Protein AF-A0A7X1ZNB6-F1 (afdb_monomer_lite)

Foldseek 3Di:
DVVVVVVVVVVVVVPPPPPPPPPPDDDDPVVVVVLVCVCPDVQLVDQDPPDPSVVVNVVVVQVVCVVVPHFQDAPPRGVDHDDDDDDDDPDPDDWDWDDDPPDIDTDDEPQFKYFAPLFADDDDDFAEAEQELLFPPVVLVDHSCVPPQQAQHEYEYELDDPPVCCVSVPPSSAPQNSLVSSVVSHHQEYEYEYPDPPDPQDDHGDDDNVSHDNRYTYMYGYVVVVCVVCVPPPDDPVRVNVVSVVVSPDDDD

Structure (mmCIF, N/CA/C/O backbone):
data_AF-A0A7X1ZNB6-F1
#
_entry.id   AF-A0A7X1ZNB6-F1
#
loop_
_atom_site.group_PDB
_atom_site.id
_atom_site.type_symbol
_atom_site.label_atom_id
_atom_site.label_alt_i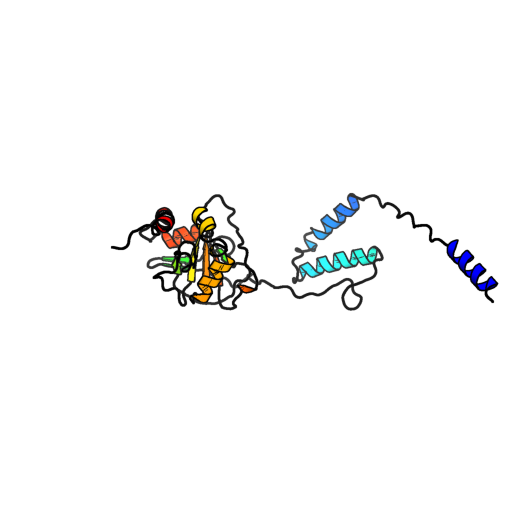d
_atom_site.label_comp_id
_atom_site.label_asym_id
_atom_site.label_entity_id
_atom_site.label_seq_id
_atom_site.pdbx_PDB_ins_code
_atom_site.Cartn_x
_atom_site.Cartn_y
_atom_site.Cartn_z
_atom_site.occupancy
_atom_site.B_iso_or_equiv
_atom_site.auth_seq_id
_atom_site.auth_comp_id
_atom_site.auth_asym_id
_atom_site.auth_atom_id
_atom_site.pdbx_PDB_model_num
ATOM 1 N N . MET A 1 1 ? 25.356 -53.619 -49.988 1.00 52.50 1 MET A N 1
ATOM 2 C CA . MET A 1 1 ? 24.701 -52.433 -49.382 1.00 52.50 1 MET A CA 1
ATOM 3 C C . MET A 1 1 ? 25.075 -52.195 -47.912 1.00 52.50 1 MET A C 1
ATOM 5 O O . MET A 1 1 ? 25.309 -51.052 -47.557 1.00 52.50 1 MET A O 1
ATOM 9 N N . ARG A 1 2 ? 25.220 -53.233 -47.066 1.00 51.88 2 ARG A N 1
ATOM 10 C CA . ARG A 1 2 ? 25.614 -53.085 -45.642 1.00 51.88 2 ARG A CA 1
ATOM 11 C C . ARG A 1 2 ? 27.038 -52.545 -45.393 1.00 51.88 2 ARG A C 1
ATOM 13 O O . ARG A 1 2 ? 27.242 -51.841 -44.414 1.00 51.88 2 ARG A O 1
ATOM 20 N N . ILE A 1 3 ? 27.996 -52.811 -46.286 1.00 53.78 3 ILE A N 1
ATOM 21 C CA . ILE A 1 3 ? 29.400 -52.371 -46.126 1.00 53.78 3 ILE A CA 1
ATOM 22 C C . ILE A 1 3 ? 29.564 -50.859 -46.376 1.00 53.78 3 ILE A C 1
ATOM 24 O O . ILE A 1 3 ? 30.282 -50.190 -45.640 1.00 53.78 3 ILE A O 1
ATOM 28 N N . TYR A 1 4 ? 28.826 -50.290 -47.335 1.00 51.53 4 TYR A N 1
ATOM 29 C CA . TYR A 1 4 ? 28.866 -48.849 -47.627 1.00 51.53 4 TYR A CA 1
ATOM 30 C C . TYR A 1 4 ? 28.187 -47.997 -46.542 1.00 51.53 4 TYR A C 1
ATOM 32 O O . TYR A 1 4 ? 28.633 -46.888 -46.270 1.00 51.53 4 TYR A O 1
ATOM 40 N N . ILE A 1 5 ? 27.167 -48.537 -45.863 1.00 55.38 5 ILE A N 1
ATOM 41 C CA . ILE A 1 5 ? 26.504 -47.868 -44.728 1.00 55.38 5 ILE A CA 1
ATOM 42 C C . ILE A 1 5 ? 27.437 -47.813 -43.506 1.00 55.38 5 ILE A C 1
ATOM 44 O O . ILE A 1 5 ? 27.467 -46.809 -42.800 1.00 55.38 5 ILE A O 1
ATOM 48 N N . SER A 1 6 ? 28.263 -48.846 -43.294 1.00 52.53 6 SER A N 1
ATOM 49 C CA . SER A 1 6 ? 29.239 -48.865 -42.196 1.00 52.53 6 SER A CA 1
ATOM 50 C C . SER A 1 6 ? 30.423 -47.916 -42.419 1.00 52.53 6 SER A C 1
ATOM 52 O O . SER A 1 6 ? 30.972 -47.412 -41.444 1.00 52.53 6 SER A O 1
ATOM 54 N N . LEU A 1 7 ? 30.802 -47.653 -43.675 1.00 53.97 7 LEU A N 1
ATOM 55 C CA . LEU A 1 7 ? 31.867 -46.706 -44.042 1.00 53.97 7 LEU A CA 1
ATOM 56 C C . LEU A 1 7 ? 31.412 -45.238 -43.989 1.00 53.97 7 LEU A C 1
ATOM 58 O O . LEU A 1 7 ? 32.215 -44.352 -43.714 1.00 53.97 7 LEU A O 1
ATOM 62 N N . PHE A 1 8 ? 30.121 -44.973 -44.202 1.00 52.69 8 PHE A N 1
ATOM 63 C CA . PHE A 1 8 ? 29.564 -43.623 -44.077 1.00 52.69 8 PHE A CA 1
ATOM 64 C C . PHE A 1 8 ? 29.395 -43.202 -42.606 1.00 52.69 8 PHE A C 1
ATOM 66 O O . PHE A 1 8 ? 29.595 -42.039 -42.260 1.00 52.69 8 PHE A O 1
ATOM 73 N N . LEU A 1 9 ? 29.097 -44.157 -41.715 1.00 50.28 9 LEU A N 1
ATOM 74 C CA . LEU A 1 9 ? 28.949 -43.899 -40.278 1.00 50.28 9 LEU A CA 1
ATOM 75 C C . LEU A 1 9 ? 30.294 -43.644 -39.571 1.00 50.28 9 LEU A C 1
ATOM 77 O O . LEU A 1 9 ? 30.354 -42.852 -38.633 1.00 50.28 9 LEU A O 1
ATOM 81 N N . THR A 1 10 ? 31.387 -44.261 -40.032 1.00 53.78 10 THR A N 1
ATOM 82 C CA . THR A 1 10 ? 32.738 -44.000 -39.502 1.00 53.78 10 THR A CA 1
ATOM 83 C C . THR A 1 10 ? 33.328 -42.681 -39.996 1.00 53.78 10 THR A C 1
ATOM 85 O O . THR A 1 10 ? 34.103 -42.066 -39.267 1.00 53.78 10 THR A O 1
ATOM 88 N N . PHE A 1 11 ? 32.920 -42.185 -41.170 1.00 51.50 11 PHE A N 1
ATOM 89 C CA . PHE A 1 11 ? 33.320 -40.853 -41.639 1.00 51.50 11 PHE A CA 1
ATOM 90 C C . PHE A 1 11 ? 32.640 -39.723 -40.843 1.00 51.50 11 PHE A C 1
ATOM 92 O O . PHE A 1 11 ? 33.260 -38.698 -40.568 1.00 51.50 11 PHE A O 1
ATOM 99 N N . PHE A 1 12 ? 31.397 -39.927 -40.391 1.00 52.25 12 PHE A N 1
ATOM 100 C CA . PHE A 1 12 ? 30.661 -38.932 -39.599 1.00 52.25 12 PHE A CA 1
ATOM 101 C C . PHE A 1 12 ? 31.150 -38.822 -38.140 1.00 52.25 12 PHE A C 1
ATOM 103 O O . PHE A 1 12 ? 31.039 -37.763 -37.531 1.00 52.25 12 PHE A O 1
ATOM 110 N N . LEU A 1 13 ? 31.750 -39.884 -37.589 1.00 50.62 13 LEU A N 1
ATOM 111 C CA . LEU A 1 13 ? 32.313 -39.902 -36.227 1.00 50.62 13 LEU A CA 1
ATOM 112 C C . LEU A 1 13 ? 33.706 -39.256 -36.108 1.00 50.62 13 LEU A C 1
ATOM 114 O O . LEU A 1 13 ? 34.153 -38.993 -34.994 1.00 50.62 13 LEU A O 1
ATOM 118 N N . LEU A 1 14 ? 34.386 -38.973 -37.225 1.00 48.72 14 LEU A N 1
ATOM 119 C CA . LEU A 1 14 ? 35.670 -38.253 -37.231 1.00 48.72 14 LEU A CA 1
ATOM 120 C C . LEU A 1 14 ? 35.513 -36.733 -37.389 1.00 48.72 14 LEU A C 1
ATOM 122 O O . LEU A 1 14 ? 36.441 -35.992 -37.076 1.00 48.72 14 LEU A O 1
ATOM 126 N N . PHE A 1 15 ? 34.328 -36.255 -37.776 1.00 54.84 15 PHE A N 1
ATOM 127 C CA . PHE A 1 15 ? 33.932 -34.851 -37.642 1.00 54.84 15 PHE A CA 1
ATOM 128 C C . PHE A 1 15 ? 33.235 -34.634 -36.296 1.00 54.84 15 PHE A C 1
ATOM 130 O O . PHE A 1 15 ? 32.109 -34.150 -36.216 1.00 54.84 15 PHE A O 1
ATOM 137 N N . SER A 1 16 ? 33.916 -34.985 -35.202 1.00 55.03 16 SER A N 1
ATOM 138 C CA . SER A 1 16 ? 33.555 -34.413 -33.907 1.00 55.03 16 SER A CA 1
ATOM 139 C C . SER A 1 16 ? 33.726 -32.898 -34.054 1.00 55.03 16 SER A C 1
ATOM 141 O O . SER A 1 16 ? 34.854 -32.473 -34.326 1.00 55.03 16 SER A O 1
ATOM 143 N N . PRO A 1 17 ? 32.671 -32.068 -33.917 1.00 61.53 17 PRO A N 1
ATOM 144 C CA . PRO A 1 17 ? 32.866 -30.633 -33.837 1.00 61.53 17 PRO A CA 1
ATOM 145 C C . PRO A 1 17 ? 33.810 -30.429 -32.663 1.00 61.53 17 PRO A C 1
ATOM 147 O O . PRO A 1 17 ? 33.487 -30.778 -31.524 1.00 61.53 17 PRO A O 1
ATOM 150 N N . THR A 1 18 ? 35.023 -29.966 -32.956 1.00 60.69 18 THR A N 1
ATOM 151 C CA . THR A 1 18 ? 35.949 -29.475 -31.949 1.00 60.69 18 THR A CA 1
ATOM 152 C C . THR A 1 18 ? 35.120 -28.577 -31.056 1.00 60.69 18 THR A C 1
ATOM 154 O O . THR A 1 18 ? 34.584 -27.580 -31.537 1.00 60.69 18 THR A O 1
ATOM 157 N N . ALA A 1 19 ? 34.929 -28.983 -29.795 1.00 61.88 19 ALA A N 1
ATOM 158 C CA . ALA A 1 19 ? 34.238 -28.171 -28.811 1.00 61.88 19 ALA A CA 1
ATOM 159 C C . ALA A 1 19 ? 34.882 -26.792 -28.902 1.00 61.88 19 ALA A C 1
ATOM 161 O O . ALA A 1 19 ? 36.071 -26.653 -28.591 1.00 61.88 19 ALA A O 1
ATOM 162 N N . ALA A 1 20 ? 34.153 -25.830 -29.476 1.00 63.16 20 ALA A N 1
ATOM 163 C CA . ALA A 1 20 ? 34.700 -24.521 -29.751 1.00 63.16 20 ALA A CA 1
ATOM 164 C C . ALA A 1 20 ? 35.223 -24.030 -28.409 1.00 63.16 20 ALA A C 1
ATOM 166 O O . ALA A 1 20 ? 34.456 -23.930 -27.449 1.00 63.16 20 ALA A O 1
ATOM 167 N N . LYS A 1 21 ? 36.543 -23.829 -28.301 1.00 61.19 21 LYS A N 1
ATOM 168 C CA . LYS A 1 21 ? 37.124 -23.201 -27.120 1.00 61.19 21 LYS A CA 1
ATOM 169 C C . LYS A 1 21 ? 36.433 -21.854 -27.032 1.00 61.19 21 LYS A C 1
ATOM 171 O O . LYS A 1 21 ? 36.763 -20.958 -27.806 1.00 61.19 21 LYS A O 1
ATOM 176 N N . VAL A 1 22 ? 35.438 -21.746 -26.152 1.00 65.81 22 VAL A N 1
ATOM 177 C CA . VAL A 1 22 ? 34.740 -20.493 -25.899 1.00 65.81 22 VAL A CA 1
ATOM 178 C C . VAL A 1 22 ? 35.839 -19.521 -25.528 1.00 65.81 22 VAL A C 1
ATOM 180 O O . VAL A 1 22 ? 36.517 -19.695 -24.512 1.00 65.81 22 VAL A O 1
ATOM 183 N N . LYS A 1 23 ? 36.104 -18.569 -26.425 1.00 68.12 23 LYS A N 1
ATOM 184 C CA . LYS A 1 23 ? 37.126 -17.558 -26.211 1.00 68.12 23 LYS A CA 1
ATOM 185 C C . LYS A 1 23 ? 36.711 -16.859 -24.929 1.00 68.12 23 LYS A C 1
ATOM 187 O O . LYS A 1 23 ? 35.647 -16.248 -24.884 1.00 68.12 23 LYS A O 1
ATOM 192 N N . LYS A 1 24 ? 37.487 -17.048 -23.862 1.00 69.19 24 LYS A N 1
ATOM 193 C CA . LYS A 1 24 ? 37.171 -16.480 -22.556 1.00 69.19 24 LYS A CA 1
ATOM 194 C C . LYS A 1 24 ? 37.310 -14.970 -22.704 1.00 69.19 24 LYS A C 1
ATOM 196 O O . LYS A 1 24 ? 38.422 -14.451 -22.688 1.00 69.19 24 LYS A O 1
ATOM 201 N N . VAL A 1 25 ? 36.194 -14.296 -22.971 1.00 78.31 25 VAL A N 1
ATOM 202 C CA . VAL A 1 25 ? 36.155 -12.842 -23.091 1.00 78.31 25 VAL A CA 1
ATOM 203 C C . VAL A 1 25 ? 36.538 -12.290 -21.724 1.00 78.31 25 VAL A C 1
ATOM 205 O O . VAL A 1 25 ? 35.923 -12.635 -20.713 1.00 78.31 25 VAL A O 1
ATOM 208 N N . SER A 1 26 ? 37.614 -11.509 -21.677 1.00 87.69 26 SER A N 1
ATOM 209 C CA . SER A 1 26 ? 38.004 -10.799 -20.465 1.00 87.69 26 SER A CA 1
ATOM 210 C C . SER A 1 26 ? 36.983 -9.707 -20.186 1.00 87.69 26 SER A C 1
ATOM 212 O O . SER A 1 26 ? 36.556 -9.011 -21.104 1.00 87.69 26 SER A O 1
ATOM 214 N N . PHE A 1 27 ? 36.605 -9.549 -18.921 1.00 90.06 27 PHE A N 1
ATOM 215 C CA . PHE A 1 27 ? 35.745 -8.449 -18.508 1.00 90.06 27 PHE A CA 1
ATOM 216 C C . PHE A 1 27 ? 36.408 -7.101 -18.824 1.00 90.06 27 PHE A C 1
ATOM 218 O O . PHE A 1 27 ? 37.558 -6.877 -18.445 1.00 90.06 27 PHE A O 1
ATOM 225 N N . ASP A 1 28 ? 35.666 -6.220 -19.491 1.00 93.50 28 ASP A N 1
ATOM 226 C CA . ASP A 1 28 ? 36.067 -4.844 -19.771 1.00 93.50 28 ASP A CA 1
ATOM 227 C C . ASP A 1 28 ? 35.327 -3.900 -18.814 1.00 93.50 28 ASP A C 1
ATOM 229 O O . ASP A 1 28 ? 34.122 -3.654 -18.935 1.00 93.50 28 ASP A O 1
ATOM 233 N N . ALA A 1 29 ? 36.066 -3.381 -17.833 1.00 95.69 29 ALA A N 1
ATOM 234 C CA . ALA A 1 29 ? 35.525 -2.481 -16.824 1.00 95.69 29 ALA A CA 1
ATOM 235 C C . ALA A 1 29 ? 35.130 -1.116 -17.405 1.00 95.69 29 ALA A C 1
ATOM 237 O O . ALA A 1 29 ? 34.173 -0.502 -16.929 1.00 95.69 29 ALA A O 1
ATOM 238 N N . GLN A 1 30 ? 35.845 -0.637 -18.426 1.00 96.44 30 GLN A N 1
ATOM 239 C CA . GLN A 1 30 ? 35.580 0.653 -19.055 1.00 96.44 30 GLN A CA 1
ATOM 240 C C . GLN A 1 30 ? 34.286 0.590 -19.871 1.00 96.44 30 GLN A C 1
ATOM 242 O O . GLN A 1 30 ? 33.435 1.471 -19.732 1.00 96.44 30 GLN A O 1
ATOM 247 N N . ALA A 1 31 ? 34.094 -0.481 -20.645 1.00 93.44 31 ALA A N 1
ATOM 248 C CA . ALA A 1 31 ? 32.853 -0.713 -21.378 1.00 93.44 31 ALA A CA 1
ATOM 249 C C . ALA A 1 31 ? 31.653 -0.846 -20.427 1.00 93.44 31 ALA A C 1
ATOM 251 O O . ALA A 1 31 ? 30.640 -0.164 -20.603 1.00 93.44 31 ALA A O 1
ATOM 252 N N . ALA A 1 32 ? 31.786 -1.650 -19.364 1.00 95.06 32 ALA A N 1
ATOM 253 C CA . ALA A 1 32 ? 30.737 -1.810 -18.359 1.00 95.06 32 ALA A CA 1
ATOM 254 C C . ALA A 1 32 ? 30.354 -0.473 -17.700 1.00 95.06 32 ALA A C 1
ATOM 256 O O . ALA A 1 32 ? 29.169 -0.174 -17.531 1.00 95.06 32 ALA A O 1
ATOM 257 N N . TRP A 1 33 ? 31.347 0.355 -17.365 1.00 97.19 33 TRP A N 1
ATOM 258 C CA . TRP A 1 33 ? 31.111 1.681 -16.803 1.00 97.19 33 TRP A CA 1
ATOM 259 C C . TRP A 1 33 ? 30.389 2.616 -17.779 1.00 97.19 33 TRP A C 1
ATOM 261 O O . TRP A 1 33 ? 29.478 3.334 -17.363 1.00 97.19 33 TRP A O 1
ATOM 271 N N . SER A 1 34 ? 30.730 2.578 -19.072 1.00 96.44 34 SER A N 1
ATOM 272 C CA . SER A 1 34 ? 30.030 3.368 -20.093 1.00 96.44 34 SER A CA 1
ATOM 273 C C . SER A 1 34 ? 28.543 3.025 -20.143 1.00 96.44 34 SER A C 1
ATOM 275 O O . SER A 1 34 ? 27.709 3.922 -20.087 1.00 96.44 34 SER A O 1
ATOM 277 N N . TYR A 1 35 ? 28.192 1.734 -20.139 1.00 95.50 35 TYR A N 1
ATOM 278 C CA . TYR A 1 35 ? 26.788 1.317 -20.166 1.00 95.50 35 TYR A CA 1
ATOM 279 C C . TYR A 1 35 ? 26.009 1.786 -18.938 1.00 95.50 35 TYR A C 1
ATOM 281 O O . TYR A 1 35 ? 24.855 2.201 -19.056 1.00 95.50 35 TYR A O 1
ATOM 289 N N . ILE A 1 36 ? 26.635 1.740 -17.758 1.00 96.06 36 ILE A N 1
ATOM 290 C CA . ILE A 1 36 ? 26.036 2.261 -16.527 1.00 96.06 36 ILE A CA 1
ATOM 291 C C . ILE A 1 36 ? 25.816 3.768 -16.648 1.00 96.06 36 ILE A C 1
ATOM 293 O O . ILE A 1 36 ? 24.736 4.239 -16.302 1.00 96.06 36 ILE A O 1
ATOM 297 N N . LYS A 1 37 ? 26.806 4.516 -17.148 1.00 96.31 37 LYS A N 1
ATOM 298 C CA . LYS A 1 37 ? 26.715 5.970 -17.318 1.00 96.31 37 LYS A CA 1
ATOM 299 C C . LYS A 1 37 ? 25.595 6.355 -18.283 1.00 96.31 37 LYS A C 1
ATOM 301 O O . LYS A 1 37 ? 24.812 7.243 -17.958 1.00 96.31 37 LYS A O 1
ATOM 306 N N . ASP A 1 38 ? 25.484 5.665 -19.412 1.00 94.88 38 ASP A N 1
ATOM 307 C CA . ASP A 1 38 ? 24.452 5.930 -20.414 1.00 94.88 38 ASP A CA 1
ATOM 308 C C . ASP A 1 38 ? 23.063 5.657 -19.837 1.00 94.88 38 ASP A C 1
ATOM 310 O O . ASP A 1 38 ? 22.203 6.542 -19.837 1.00 94.88 38 ASP A O 1
ATOM 314 N N . LEU A 1 39 ? 22.871 4.478 -19.231 1.00 94.94 39 LEU A N 1
ATOM 315 C CA . LEU A 1 39 ? 21.620 4.117 -18.567 1.00 94.94 39 LEU A CA 1
ATOM 316 C C . LEU A 1 39 ? 21.301 5.051 -17.394 1.00 94.94 39 LEU A C 1
ATOM 318 O O . LEU A 1 39 ? 20.134 5.318 -17.143 1.00 94.94 39 LEU A O 1
ATOM 322 N N . ALA A 1 40 ? 22.282 5.552 -16.650 1.00 94.69 40 ALA A N 1
ATOM 323 C CA . ALA A 1 40 ? 22.057 6.443 -15.511 1.00 94.69 40 ALA A CA 1
ATOM 324 C C . ALA A 1 40 ? 21.971 7.932 -15.888 1.00 94.69 40 ALA A C 1
ATOM 326 O O . ALA A 1 40 ? 21.746 8.750 -15.000 1.00 94.69 40 ALA A O 1
ATOM 327 N N . SER A 1 41 ? 22.147 8.285 -17.162 1.00 95.00 41 SER A N 1
ATOM 328 C CA . SER A 1 41 ? 22.172 9.680 -17.603 1.00 95.00 41 SER A CA 1
ATOM 329 C C . SER A 1 41 ? 20.804 10.365 -17.501 1.00 95.00 41 SER A C 1
ATOM 331 O O . SER A 1 41 ? 19.754 9.725 -17.610 1.00 95.00 41 SER A O 1
ATOM 333 N N . ASP A 1 42 ? 20.815 11.695 -17.384 1.00 94.00 42 ASP A N 1
ATOM 334 C CA . ASP A 1 42 ? 19.597 12.519 -17.371 1.00 94.00 42 ASP A CA 1
ATOM 335 C C . ASP A 1 42 ? 18.757 12.346 -18.645 1.00 94.00 42 ASP A C 1
ATOM 337 O O . ASP A 1 42 ? 17.529 12.427 -18.597 1.00 94.00 42 ASP A O 1
ATOM 341 N N . SER A 1 43 ? 19.404 12.028 -19.774 1.00 90.50 43 SER A N 1
ATOM 342 C CA . SER A 1 43 ? 18.732 11.759 -21.052 1.00 90.50 43 SER A CA 1
ATOM 343 C C . SER A 1 43 ? 17.776 10.563 -20.990 1.00 90.50 43 SER A C 1
ATOM 345 O O . SER A 1 43 ? 16.786 10.527 -21.715 1.00 90.50 43 SER A O 1
ATOM 347 N N . MET A 1 44 ? 18.018 9.623 -20.070 1.00 92.44 44 MET A N 1
ATOM 348 C CA . MET A 1 44 ? 17.145 8.471 -19.850 1.00 92.44 44 MET A CA 1
ATOM 349 C C . MET A 1 44 ? 15.899 8.828 -19.036 1.00 92.44 44 MET A C 1
ATOM 351 O O . MET A 1 44 ? 14.991 8.009 -18.963 1.00 92.44 44 MET A O 1
ATOM 355 N N . GLN A 1 45 ? 15.858 9.996 -18.373 1.00 90.19 45 GLN A N 1
ATOM 356 C CA . GLN A 1 45 ? 14.726 10.502 -17.573 1.00 90.19 45 GLN A CA 1
ATOM 357 C C . GLN A 1 45 ? 14.152 9.498 -16.541 1.00 90.19 45 GLN A C 1
ATOM 359 O O . GLN A 1 45 ? 13.012 9.610 -16.086 1.00 90.19 45 GLN A O 1
ATOM 364 N N . GLY A 1 46 ? 14.958 8.504 -16.146 1.00 87.75 46 GLY A N 1
ATOM 365 C CA . GLY A 1 46 ? 14.540 7.335 -15.370 1.00 87.75 46 GLY A CA 1
ATOM 366 C C . GLY A 1 46 ? 13.841 6.255 -16.209 1.00 87.75 46 GLY A C 1
ATOM 367 O O . GLY A 1 46 ? 13.178 6.527 -17.194 1.00 87.75 46 GLY A O 1
ATOM 368 N N . ARG A 1 47 ? 13.928 4.988 -15.796 1.00 91.94 47 ARG A N 1
ATOM 369 C CA . ARG A 1 47 ? 13.463 3.833 -16.600 1.00 91.94 47 ARG A CA 1
ATOM 370 C C . ARG A 1 47 ? 12.292 3.105 -15.954 1.00 91.94 47 ARG A C 1
ATOM 372 O O . ARG A 1 47 ? 12.330 1.901 -15.715 1.00 91.94 47 ARG A O 1
ATOM 379 N N . LYS A 1 48 ? 11.267 3.859 -15.558 1.00 87.62 48 LYS A N 1
ATOM 380 C CA . LYS A 1 48 ? 10.076 3.260 -14.952 1.00 87.62 48 LYS A CA 1
ATOM 381 C C . LYS A 1 48 ? 9.260 2.567 -16.046 1.00 87.62 48 LYS A C 1
ATOM 383 O O . LYS A 1 48 ? 8.806 3.233 -16.968 1.00 87.62 48 LYS A O 1
ATOM 388 N N . SER A 1 49 ? 9.033 1.262 -15.903 1.00 86.31 49 SER A N 1
ATOM 389 C CA . SER A 1 49 ? 8.223 0.473 -16.839 1.00 86.31 49 SER A CA 1
ATOM 390 C C . SER A 1 49 ? 6.837 1.090 -17.059 1.00 86.31 49 SER A C 1
ATOM 392 O O . SER A 1 49 ? 6.198 1.564 -16.110 1.00 86.31 49 SER A O 1
ATOM 394 N N . GLY A 1 50 ? 6.373 1.082 -18.311 1.00 83.44 50 GLY A N 1
ATOM 395 C CA . GLY A 1 50 ? 5.091 1.675 -18.703 1.00 83.44 50 GLY A CA 1
ATOM 396 C C . GLY A 1 50 ? 5.067 3.210 -18.664 1.00 83.44 50 GLY A C 1
ATOM 397 O O . GLY A 1 50 ? 4.007 3.805 -18.478 1.00 83.44 50 GLY A O 1
ATOM 398 N N . GLN A 1 51 ? 6.224 3.867 -18.759 1.00 86.56 51 GLN A N 1
ATOM 399 C CA . GLN A 1 51 ? 6.346 5.310 -18.994 1.00 86.56 51 GLN A CA 1
ATOM 400 C C . GLN A 1 51 ? 7.145 5.547 -20.282 1.00 86.56 51 GLN A C 1
ATOM 402 O O . GLN A 1 51 ? 7.999 4.718 -20.597 1.00 86.56 51 GLN A O 1
ATOM 407 N N . PRO A 1 52 ? 6.956 6.687 -20.975 1.00 88.88 52 PRO A N 1
ATOM 408 C CA . PRO A 1 52 ? 7.749 7.022 -22.161 1.00 88.88 52 PRO A CA 1
ATOM 409 C C . PRO A 1 52 ? 9.266 6.946 -21.929 1.00 88.88 52 PRO A C 1
ATOM 411 O O . PRO A 1 52 ? 9.995 6.449 -22.775 1.00 88.88 52 PRO A O 1
ATOM 414 N N . SER A 1 53 ? 9.744 7.351 -20.748 1.00 89.38 53 SER A N 1
ATOM 415 C CA . SER A 1 53 ? 11.166 7.272 -20.390 1.00 89.38 53 SER A CA 1
ATOM 416 C C . SER A 1 53 ? 11.676 5.831 -20.198 1.00 89.38 53 SER A C 1
ATOM 418 O O . SER A 1 53 ? 12.849 5.543 -20.416 1.00 89.38 53 SER A O 1
ATOM 420 N N . GLY A 1 54 ? 10.791 4.895 -19.834 1.00 91.19 54 GLY A N 1
ATOM 421 C CA . GLY A 1 54 ? 11.089 3.461 -19.815 1.00 91.19 54 GLY A CA 1
ATOM 422 C C . GLY A 1 54 ? 11.415 2.929 -21.209 1.00 91.19 54 GLY A C 1
ATOM 423 O O . GLY A 1 54 ? 12.436 2.263 -21.365 1.00 91.19 54 GLY A O 1
ATOM 424 N N . ALA A 1 55 ? 10.626 3.327 -22.213 1.00 92.25 55 ALA A N 1
ATOM 425 C CA . ALA A 1 55 ? 10.830 2.926 -23.604 1.00 92.25 55 ALA A CA 1
ATOM 426 C C . ALA A 1 55 ? 12.208 3.355 -24.141 1.00 92.25 55 ALA A C 1
ATOM 428 O O . ALA A 1 55 ? 12.848 2.595 -24.856 1.00 92.25 55 ALA A O 1
ATOM 429 N N . ILE A 1 56 ? 12.730 4.516 -23.722 1.00 94.44 56 ILE A N 1
ATOM 430 C CA . ILE A 1 56 ? 14.092 4.958 -24.085 1.00 94.44 56 ILE A CA 1
ATOM 431 C C . ILE A 1 56 ? 15.145 3.948 -23.595 1.00 94.44 56 ILE A C 1
ATOM 433 O O . ILE A 1 56 ? 16.065 3.587 -24.327 1.00 94.44 56 ILE A O 1
ATOM 437 N N . GLY A 1 57 ? 15.006 3.469 -22.356 1.00 94.50 57 GLY A N 1
ATOM 438 C CA . GLY A 1 57 ? 15.909 2.465 -21.794 1.00 94.50 57 GLY A CA 1
ATOM 439 C C . GLY A 1 57 ? 15.773 1.093 -22.458 1.00 94.50 57 GLY A C 1
ATOM 440 O O . GLY A 1 57 ? 16.776 0.409 -22.649 1.00 94.50 57 GLY A O 1
ATOM 441 N N . GLU A 1 58 ? 14.551 0.698 -22.814 1.00 94.62 58 GLU A N 1
ATOM 442 C CA . GLU A 1 58 ? 14.261 -0.546 -23.539 1.00 94.62 58 GLU A CA 1
ATOM 443 C C . GLU A 1 58 ? 14.916 -0.530 -24.930 1.00 94.62 58 GLU A C 1
ATOM 445 O O . GLU A 1 58 ? 15.645 -1.461 -25.280 1.00 94.62 58 GLU A O 1
ATOM 450 N N . GLU A 1 59 ? 14.753 0.567 -25.672 1.00 95.19 59 GLU A N 1
ATOM 451 C CA . GLU A 1 59 ? 15.383 0.787 -26.979 1.00 95.19 59 GLU A CA 1
ATOM 452 C C . GLU A 1 59 ? 16.912 0.813 -26.892 1.00 95.19 59 GLU A C 1
ATOM 454 O O . GLU A 1 59 ? 17.599 0.218 -27.723 1.00 95.19 59 GLU A O 1
ATOM 459 N N . TYR A 1 60 ? 17.475 1.437 -25.851 1.00 95.88 60 TYR A N 1
ATOM 460 C CA . TYR A 1 60 ? 18.919 1.414 -25.626 1.00 95.88 60 TYR A CA 1
ATOM 461 C C . TYR A 1 60 ? 19.443 -0.026 -25.495 1.00 95.88 60 TYR A C 1
ATOM 463 O O . TYR A 1 60 ? 20.416 -0.391 -26.157 1.00 95.88 60 TYR A O 1
ATOM 471 N N . VAL A 1 61 ? 18.786 -0.871 -24.694 1.00 95.88 61 VAL A N 1
ATOM 472 C CA . VAL A 1 61 ? 19.189 -2.279 -24.528 1.00 95.88 61 VAL A CA 1
ATOM 473 C C . VAL A 1 61 ? 19.023 -3.062 -25.834 1.00 95.88 61 VAL A C 1
ATOM 475 O O . VAL A 1 61 ? 19.948 -3.773 -26.231 1.00 95.88 61 VAL A O 1
ATOM 478 N N . ALA A 1 62 ? 17.901 -2.889 -26.540 1.00 97.31 62 ALA A N 1
ATOM 479 C CA . ALA A 1 62 ? 17.673 -3.516 -27.842 1.00 97.31 62 ALA A CA 1
ATOM 480 C C . ALA A 1 62 ? 18.746 -3.114 -28.871 1.00 97.31 62 ALA A C 1
ATOM 482 O O . ALA A 1 62 ? 19.249 -3.960 -29.613 1.00 97.31 62 ALA A O 1
ATOM 483 N N . SER A 1 63 ? 19.171 -1.844 -28.868 1.00 96.75 63 SER A N 1
ATOM 484 C CA . SER A 1 63 ? 20.240 -1.354 -29.743 1.00 96.75 63 SER A CA 1
ATOM 485 C C . SER A 1 63 ? 21.579 -2.047 -29.472 1.00 96.75 63 SER A C 1
ATOM 487 O O . SER A 1 63 ? 22.274 -2.407 -30.420 1.00 96.75 63 SER A O 1
ATOM 489 N N . LYS A 1 64 ? 21.909 -2.319 -28.199 1.00 96.69 64 LYS A N 1
ATOM 490 C CA . LYS A 1 64 ? 23.125 -3.055 -27.821 1.00 96.69 64 LYS A CA 1
ATOM 491 C C . LYS A 1 64 ? 23.055 -4.523 -28.211 1.00 96.69 64 LYS A C 1
ATOM 493 O O . LYS A 1 64 ? 24.028 -5.050 -28.738 1.00 96.69 64 LYS A O 1
ATOM 498 N N . PHE A 1 65 ? 21.903 -5.169 -28.044 1.00 97.25 65 PHE A N 1
ATOM 499 C CA . PHE A 1 65 ? 21.709 -6.540 -28.529 1.00 97.25 65 PHE A CA 1
ATOM 500 C C . PHE A 1 65 ? 21.908 -6.643 -30.039 1.00 97.25 65 PHE A C 1
ATOM 502 O O . PHE A 1 65 ? 22.613 -7.540 -30.503 1.00 97.25 65 PHE A O 1
ATOM 509 N N . LYS A 1 66 ? 21.367 -5.685 -30.795 1.00 97.25 66 LYS A N 1
ATOM 510 C CA . LYS A 1 66 ? 21.579 -5.603 -32.240 1.00 97.25 66 LYS A CA 1
ATOM 511 C C . LYS A 1 66 ? 23.046 -5.357 -32.602 1.00 97.25 66 LYS A C 1
ATOM 513 O O . LYS A 1 66 ? 23.567 -6.032 -33.483 1.00 97.25 66 LYS A O 1
ATOM 518 N N . GLU A 1 67 ? 23.717 -4.425 -31.921 1.00 96.12 67 GLU A N 1
ATOM 519 C CA . GLU A 1 67 ? 25.148 -4.121 -32.107 1.00 96.12 67 GLU A CA 1
ATOM 520 C C . GLU A 1 67 ? 26.029 -5.362 -31.893 1.00 96.12 67 GLU A C 1
ATOM 522 O O . GLU A 1 67 ? 26.979 -5.594 -32.637 1.00 96.12 67 GLU A O 1
ATOM 527 N N . TRP A 1 68 ? 25.685 -6.195 -30.910 1.00 94.62 68 TRP A N 1
ATOM 528 C CA . TRP A 1 68 ? 26.405 -7.429 -30.592 1.00 94.62 68 TRP A CA 1
ATOM 529 C C . TRP A 1 68 ? 26.015 -8.629 -31.464 1.00 94.62 68 TRP A C 1
ATOM 531 O O . TRP A 1 68 ? 26.568 -9.713 -31.285 1.00 94.62 68 TRP A O 1
ATOM 541 N N . GLY A 1 69 ? 25.082 -8.454 -32.404 1.00 96.69 69 GLY A N 1
ATOM 542 C CA . GLY A 1 69 ? 24.665 -9.500 -33.336 1.00 96.69 69 GLY A CA 1
ATOM 543 C C . GLY A 1 69 ? 23.746 -10.560 -32.730 1.00 96.69 69 GLY A C 1
ATOM 544 O O . GLY A 1 69 ? 23.697 -11.675 -33.242 1.00 96.69 69 GLY A O 1
ATOM 545 N N . LEU A 1 70 ? 23.026 -10.248 -31.646 1.00 97.31 70 LEU A N 1
ATOM 546 C CA . LEU A 1 70 ? 22.009 -11.153 -31.112 1.00 97.31 70 LEU A CA 1
ATOM 547 C C . LEU A 1 70 ? 20.796 -11.182 -32.043 1.00 97.31 70 LEU A C 1
ATOM 549 O O . LEU A 1 70 ? 20.309 -10.138 -32.489 1.00 97.31 70 LEU A O 1
ATOM 553 N N . GLU A 1 71 ? 20.266 -12.378 -32.269 1.00 97.19 71 GLU A N 1
ATOM 554 C CA . GLU A 1 71 ? 18.988 -12.557 -32.950 1.00 97.19 71 GLU A CA 1
ATOM 555 C C . GLU A 1 71 ? 17.825 -12.150 -32.026 1.00 97.19 71 GLU A C 1
ATOM 557 O O . GLU A 1 71 ? 17.864 -12.417 -30.818 1.00 97.19 71 GLU A O 1
ATOM 562 N N . PRO A 1 72 ? 16.788 -11.485 -32.558 1.00 97.06 72 PRO A N 1
ATOM 563 C CA . PRO A 1 72 ? 15.609 -11.134 -31.781 1.00 97.06 72 PRO A CA 1
ATOM 564 C C . PRO A 1 72 ? 14.792 -12.381 -31.408 1.00 97.06 72 PRO A C 1
ATOM 566 O O . PRO A 1 72 ? 14.566 -13.260 -32.236 1.00 97.06 72 PRO A O 1
ATOM 569 N N . ALA A 1 73 ? 14.310 -12.434 -30.164 1.00 96.44 73 ALA A N 1
ATOM 570 C CA . ALA A 1 73 ? 13.532 -13.559 -29.624 1.00 96.44 73 ALA A CA 1
ATOM 571 C C . ALA A 1 73 ? 12.251 -13.122 -28.883 1.00 96.44 73 ALA A C 1
ATOM 573 O O . ALA A 1 73 ? 11.645 -13.904 -28.152 1.00 96.44 73 ALA A O 1
ATOM 574 N N . GLY A 1 74 ? 11.869 -11.856 -29.029 1.00 96.38 74 GLY A N 1
ATOM 575 C CA . GLY A 1 74 ? 10.649 -11.279 -28.483 1.00 96.38 74 GLY A CA 1
ATOM 576 C C . GLY A 1 74 ? 9.446 -11.434 -29.413 1.00 96.38 74 GLY A C 1
ATOM 577 O O . GLY A 1 74 ? 9.482 -12.133 -30.430 1.00 96.38 74 GLY A O 1
ATOM 578 N N . ASP A 1 75 ? 8.366 -10.742 -29.068 1.00 96.88 75 ASP A N 1
ATOM 579 C CA . ASP A 1 75 ? 7.106 -10.770 -29.801 1.00 96.88 75 ASP A CA 1
ATOM 580 C C . ASP A 1 75 ? 7.328 -10.363 -31.259 1.00 96.88 75 ASP A C 1
ATOM 582 O O . ASP A 1 75 ? 8.030 -9.388 -31.543 1.00 96.88 75 ASP A O 1
ATOM 586 N N . ASN A 1 76 ? 6.721 -11.108 -32.187 1.00 95.44 76 ASN A N 1
ATOM 587 C CA . ASN A 1 76 ? 6.792 -10.864 -33.632 1.00 95.44 76 ASN A CA 1
ATOM 588 C C . ASN A 1 76 ? 8.226 -10.733 -34.186 1.00 95.44 76 ASN A C 1
ATOM 590 O O . ASN A 1 76 ? 8.449 -9.998 -35.146 1.00 95.44 76 ASN A O 1
ATOM 594 N N . GLY A 1 77 ? 9.204 -11.422 -33.585 1.00 95.25 77 GLY A N 1
ATOM 595 C CA . GLY A 1 77 ? 10.598 -11.373 -34.037 1.00 95.25 77 GLY A CA 1
ATOM 596 C C . GLY A 1 77 ? 11.300 -10.053 -33.711 1.00 95.25 77 GLY A C 1
ATOM 597 O O . GLY A 1 77 ? 12.214 -9.647 -34.426 1.00 95.25 77 GLY A O 1
ATOM 598 N N . THR A 1 78 ? 10.873 -9.364 -32.650 1.00 96.75 78 THR A N 1
ATOM 599 C CA . THR A 1 78 ? 11.531 -8.154 -32.127 1.00 96.75 78 THR A CA 1
ATOM 600 C C . THR A 1 78 ? 12.443 -8.476 -30.936 1.00 96.75 78 THR A C 1
ATOM 602 O O . THR A 1 78 ? 12.530 -9.618 -30.491 1.00 96.75 78 THR A O 1
ATOM 605 N N . TYR A 1 79 ? 13.130 -7.479 -30.374 1.00 97.62 79 TYR A N 1
ATOM 606 C CA . TYR A 1 79 ? 13.858 -7.631 -29.104 1.00 97.62 79 TYR A CA 1
ATOM 607 C C . TYR A 1 79 ? 12.958 -7.473 -27.865 1.00 97.62 79 TYR A C 1
ATOM 609 O O . TYR A 1 79 ? 13.453 -7.537 -26.740 1.00 97.62 79 TYR A O 1
ATOM 617 N N . PHE A 1 80 ? 11.652 -7.258 -28.050 1.00 96.56 80 PHE A N 1
ATOM 618 C CA . PHE A 1 80 ? 10.739 -6.859 -26.983 1.00 96.56 80 PHE A CA 1
ATOM 619 C C . PHE A 1 80 ? 9.753 -7.970 -26.639 1.00 96.56 80 PHE A C 1
ATOM 621 O O . PHE A 1 80 ? 9.129 -8.554 -27.519 1.00 96.56 80 PHE A O 1
ATOM 628 N N . GLN A 1 81 ? 9.574 -8.223 -25.345 1.00 95.00 81 GLN A N 1
ATOM 629 C CA . GLN A 1 81 ? 8.494 -9.057 -24.826 1.00 95.00 81 GLN A CA 1
ATOM 630 C C . GLN A 1 81 ? 7.506 -8.168 -24.077 1.00 95.00 81 GLN A C 1
ATOM 632 O O . GLN A 1 81 ? 7.835 -7.598 -23.035 1.00 95.00 81 GLN A O 1
ATOM 637 N N . ASN A 1 82 ? 6.288 -8.066 -24.594 1.00 92.12 82 ASN A N 1
ATOM 638 C CA . ASN A 1 82 ? 5.237 -7.259 -24.005 1.00 92.12 82 ASN A CA 1
ATOM 639 C C . ASN A 1 82 ? 4.467 -8.078 -22.972 1.00 92.12 82 ASN A C 1
ATOM 641 O O . ASN A 1 82 ? 4.035 -9.203 -23.218 1.00 92.12 82 ASN A O 1
ATOM 645 N N . PHE A 1 83 ? 4.243 -7.491 -21.802 1.00 90.75 83 PHE A N 1
ATOM 646 C CA . PHE A 1 83 ? 3.390 -8.076 -20.778 1.00 90.75 83 PHE A CA 1
ATOM 647 C C . PHE A 1 83 ? 2.654 -6.984 -20.014 1.00 90.75 83 PHE A C 1
ATOM 649 O O . PHE A 1 83 ? 3.137 -5.865 -19.833 1.00 90.75 83 PHE A O 1
ATOM 656 N N . THR A 1 84 ? 1.454 -7.311 -19.546 1.00 87.31 84 THR A N 1
ATOM 657 C CA . THR A 1 84 ? 0.659 -6.383 -18.749 1.00 87.31 84 THR A CA 1
ATOM 658 C C . THR A 1 84 ? 1.178 -6.348 -17.318 1.00 87.31 84 THR A C 1
ATOM 660 O O . THR A 1 84 ? 1.283 -7.377 -16.651 1.00 87.31 84 THR A O 1
ATOM 663 N N . ILE A 1 85 ? 1.444 -5.141 -16.825 1.00 81.94 85 ILE A N 1
ATOM 664 C CA . ILE A 1 85 ? 1.757 -4.893 -15.419 1.00 81.94 85 ILE A CA 1
ATOM 665 C C . ILE A 1 85 ? 0.641 -4.093 -14.758 1.00 81.94 85 ILE A C 1
ATOM 667 O O . ILE A 1 85 ? -0.018 -3.266 -15.386 1.00 81.94 85 ILE A O 1
ATOM 671 N N . GLU A 1 86 ? 0.458 -4.297 -13.456 1.00 75.12 86 GLU A N 1
ATOM 672 C CA . GLU A 1 86 ? -0.391 -3.420 -12.655 1.00 75.12 86 GLU A CA 1
ATOM 673 C C . GLU A 1 86 ? 0.235 -2.020 -12.603 1.00 75.12 86 GLU A C 1
ATOM 675 O O . GLU A 1 86 ? 1.311 -1.819 -12.029 1.00 75.12 86 GLU A O 1
ATOM 680 N N . HIS A 1 87 ? -0.447 -1.037 -13.190 1.00 75.44 87 HIS A N 1
ATOM 681 C CA . HIS A 1 87 ? -0.026 0.351 -13.111 1.00 75.44 87 HIS A CA 1
ATOM 682 C C . HIS A 1 87 ? -0.685 1.045 -11.923 1.00 75.44 87 HIS A C 1
ATOM 684 O O . HIS A 1 87 ? -1.905 1.096 -11.788 1.00 75.44 87 HIS A O 1
ATOM 690 N N . ARG A 1 88 ? 0.146 1.637 -11.068 1.00 74.44 88 ARG A N 1
ATOM 691 C CA . ARG A 1 88 ? -0.309 2.419 -9.926 1.00 74.44 88 ARG A CA 1
ATOM 692 C C . ARG A 1 88 ? -0.127 3.903 -10.211 1.00 74.44 88 ARG A C 1
ATOM 694 O O . ARG A 1 88 ? 0.987 4.420 -10.072 1.00 74.44 88 ARG A O 1
ATOM 701 N N . ASN A 1 89 ? -1.221 4.572 -10.565 1.00 74.81 89 ASN A N 1
ATOM 702 C CA . ASN A 1 89 ? -1.241 6.016 -10.742 1.00 74.81 89 ASN A CA 1
ATOM 703 C C . ASN A 1 89 ? -1.724 6.701 -9.458 1.00 74.81 89 ASN A C 1
ATOM 705 O O . ASN A 1 89 ? -2.830 6.462 -8.991 1.00 74.81 89 ASN A O 1
ATOM 709 N N . ILE A 1 90 ? -0.860 7.520 -8.868 1.00 77.44 90 ILE A N 1
ATOM 710 C CA . ILE A 1 90 ? -1.132 8.266 -7.630 1.00 77.44 90 ILE A CA 1
ATOM 711 C C . ILE A 1 90 ? -0.934 9.764 -7.866 1.00 77.44 90 ILE A C 1
ATOM 713 O O . ILE A 1 90 ? -1.144 10.559 -6.959 1.00 77.44 90 ILE A O 1
ATOM 717 N N . LYS A 1 91 ? -0.435 10.146 -9.051 1.00 62.12 91 LYS A N 1
ATOM 718 C CA . LYS A 1 91 ? 0.408 11.331 -9.178 1.00 62.12 91 LYS A CA 1
ATOM 719 C C . LYS A 1 91 ? -0.321 12.647 -8.890 1.00 62.12 91 LYS A C 1
ATOM 721 O O . LYS A 1 91 ? 0.375 13.546 -8.449 1.00 62.12 91 LYS A O 1
ATOM 726 N N . GLU A 1 92 ? -1.646 12.774 -9.042 1.00 59.19 92 GLU A N 1
ATOM 727 C CA . GLU A 1 92 ? -2.295 14.105 -8.955 1.00 59.19 92 GLU A CA 1
ATOM 728 C C . GLU A 1 92 ? -3.739 14.138 -8.401 1.00 59.19 92 GLU A C 1
ATOM 730 O O . GLU A 1 92 ? -4.472 15.086 -8.650 1.00 59.19 92 GLU A O 1
ATOM 735 N N . GLY A 1 93 ? -4.183 13.142 -7.624 1.00 74.31 93 GLY A N 1
ATOM 736 C CA . GLY A 1 93 ? -5.596 13.087 -7.184 1.00 74.31 93 GLY A CA 1
ATOM 737 C C . GLY A 1 93 ? -5.848 12.572 -5.772 1.00 74.31 93 GLY A C 1
ATOM 738 O O . GLY A 1 93 ? -6.975 12.208 -5.447 1.00 74.31 93 GLY A O 1
ATOM 739 N N . VAL A 1 94 ? -4.812 12.477 -4.938 1.00 89.56 94 VAL A N 1
ATOM 740 C CA . VAL A 1 94 ? -4.938 11.903 -3.595 1.00 89.56 94 VAL A CA 1
ATOM 741 C C . VAL A 1 94 ? -4.963 12.991 -2.528 1.00 89.56 94 VAL A C 1
ATOM 743 O O . VAL A 1 94 ? -4.039 13.791 -2.417 1.00 89.56 94 VAL A O 1
ATOM 746 N N . LYS A 1 95 ? -6.020 12.994 -1.714 1.00 93.81 95 LYS A N 1
ATOM 747 C CA . LYS A 1 95 ? -6.188 13.888 -0.566 1.00 93.81 95 LYS A CA 1
ATOM 748 C C . LYS A 1 95 ? -6.544 13.063 0.668 1.00 93.81 95 LYS A C 1
ATOM 750 O O . LYS A 1 95 ? -7.364 12.153 0.580 1.00 93.81 95 LYS A O 1
ATOM 755 N N . LEU A 1 96 ? -5.934 13.398 1.802 1.00 95.38 96 LEU A N 1
ATOM 756 C CA . LEU A 1 96 ? -6.337 12.910 3.117 1.00 95.38 96 LEU A CA 1
ATOM 757 C C . LEU A 1 96 ? -6.533 14.118 4.028 1.00 95.38 96 LEU A C 1
ATOM 759 O O . LEU A 1 96 ? -5.581 14.842 4.316 1.00 95.38 96 LEU A O 1
ATOM 763 N N . GLU A 1 97 ? -7.767 14.299 4.477 1.00 96.50 97 GLU A N 1
ATOM 764 C CA . GLU A 1 97 ? -8.141 15.250 5.516 1.00 96.50 97 GLU A CA 1
ATOM 765 C C . GLU A 1 97 ? -8.649 14.450 6.717 1.00 96.50 97 GLU A C 1
ATOM 767 O O . GLU A 1 97 ? -9.434 13.514 6.550 1.00 96.50 97 GLU A O 1
ATOM 772 N N . ILE A 1 98 ? -8.203 14.801 7.923 1.00 95.44 98 ILE A N 1
ATOM 773 C CA . ILE A 1 98 ? -8.800 14.286 9.159 1.00 95.44 98 ILE A CA 1
ATOM 774 C C . ILE A 1 98 ? -9.633 15.402 9.778 1.00 95.44 98 ILE A C 1
ATOM 776 O O . ILE A 1 98 ? -9.123 16.498 10.022 1.00 95.44 98 ILE A O 1
ATOM 780 N N . ILE A 1 99 ? -10.904 15.100 10.041 1.00 93.25 99 ILE A N 1
ATOM 781 C CA . ILE A 1 99 ? -11.872 15.997 10.672 1.00 93.25 99 ILE A CA 1
ATOM 782 C C . ILE A 1 99 ? -12.143 15.463 12.082 1.00 93.25 99 ILE A C 1
ATOM 784 O O . ILE A 1 99 ? -12.667 14.365 12.240 1.00 93.25 99 ILE A O 1
ATOM 788 N N . ALA A 1 100 ? -11.763 16.237 13.093 1.00 86.69 100 ALA A N 1
ATOM 789 C CA . ALA A 1 100 ? -12.106 16.029 14.497 1.00 86.69 100 ALA A CA 1
ATOM 790 C C . ALA A 1 100 ? -13.085 17.128 14.949 1.00 86.69 100 ALA A C 1
ATOM 792 O O . ALA A 1 100 ? -13.210 18.153 14.277 1.00 86.69 100 ALA A O 1
ATOM 793 N N . GLU A 1 101 ? -13.744 16.953 16.099 1.00 79.81 101 GLU A N 1
ATOM 794 C CA . GLU A 1 101 ? -14.834 17.838 16.558 1.00 79.81 101 GLU A CA 1
ATOM 795 C C . GLU A 1 101 ? -14.505 19.336 16.474 1.00 79.81 101 GLU A C 1
ATOM 797 O O . GLU A 1 101 ? -15.338 20.136 16.056 1.00 79.81 101 GLU A O 1
ATOM 802 N N . LYS A 1 102 ? -13.277 19.720 16.844 1.00 82.94 102 LYS A N 1
ATOM 803 C CA . LYS A 1 102 ? -12.854 21.129 16.921 1.00 82.94 102 LYS A CA 1
ATOM 804 C C . LYS A 1 102 ? -11.843 21.537 15.857 1.00 82.94 102 LYS A C 1
ATOM 806 O O . LYS A 1 102 ? -11.498 22.712 15.768 1.00 82.94 102 LYS A O 1
ATOM 811 N N . THR A 1 103 ? -11.310 20.595 15.079 1.00 88.94 103 THR A N 1
ATOM 812 C CA . THR A 1 103 ? -10.212 20.881 14.145 1.00 88.94 103 THR A CA 1
ATOM 813 C C . THR A 1 103 ? -10.249 19.978 12.924 1.00 88.94 103 THR A C 1
ATOM 815 O O . THR A 1 103 ? -10.592 18.805 13.016 1.00 88.94 103 THR A O 1
ATOM 818 N N . ARG A 1 104 ? -9.813 20.506 11.782 1.00 94.12 104 ARG A N 1
ATOM 819 C CA . ARG A 1 104 ? -9.544 19.726 10.571 1.00 94.12 104 ARG A CA 1
ATOM 820 C C . ARG A 1 104 ? -8.122 19.970 10.100 1.00 94.12 104 ARG A C 1
ATOM 822 O O . ARG A 1 104 ? -7.574 21.047 10.349 1.00 94.12 104 ARG A O 1
ATOM 829 N N . ARG A 1 105 ? -7.518 18.981 9.448 1.00 95.25 105 ARG A N 1
ATOM 830 C CA . ARG A 1 105 ? -6.165 19.110 8.907 1.00 95.25 105 ARG A CA 1
ATOM 831 C C . ARG A 1 105 ? -5.979 18.272 7.652 1.00 95.25 105 ARG A C 1
ATOM 833 O O . ARG A 1 105 ? -6.231 17.068 7.672 1.00 95.25 105 ARG A O 1
ATOM 840 N N . ASP A 1 106 ? -5.444 18.919 6.623 1.00 96.06 106 ASP A N 1
ATOM 841 C CA . ASP A 1 106 ? -4.918 18.266 5.430 1.00 96.06 106 ASP A CA 1
ATOM 842 C C . ASP A 1 106 ? -3.520 17.692 5.697 1.00 96.06 106 ASP A C 1
ATOM 844 O O . ASP A 1 106 ? -2.680 18.317 6.358 1.00 96.06 106 ASP A O 1
ATOM 848 N N . PHE A 1 107 ? -3.275 16.493 5.169 1.00 94.56 107 PHE A N 1
ATOM 849 C CA . PHE A 1 107 ? -2.008 15.778 5.294 1.00 94.56 107 PHE A CA 1
ATOM 850 C C . PHE A 1 107 ? -1.354 15.546 3.934 1.00 94.56 107 PHE A C 1
ATOM 852 O O . PHE A 1 107 ? -2.009 15.189 2.950 1.00 94.56 107 PHE A O 1
ATOM 859 N N . TYR A 1 108 ? -0.033 15.701 3.890 1.00 92.62 108 TYR A N 1
ATOM 860 C CA . TYR A 1 108 ? 0.725 15.665 2.644 1.00 92.62 108 TYR A CA 1
ATOM 861 C C . TYR A 1 108 ? 1.039 14.230 2.229 1.00 92.62 108 TYR A C 1
ATOM 863 O O . TYR A 1 108 ? 1.660 13.459 2.967 1.00 92.62 108 TYR A O 1
ATOM 871 N N . TYR A 1 109 ? 0.612 13.855 1.023 1.00 92.06 109 TYR A N 1
ATOM 872 C CA . TYR A 1 109 ? 0.913 12.539 0.473 1.00 92.06 109 TYR A CA 1
ATOM 873 C C . TYR A 1 109 ? 2.427 12.345 0.312 1.00 92.06 109 TYR A C 1
ATOM 875 O O . TYR A 1 109 ? 3.145 13.230 -0.141 1.00 92.06 109 TYR A O 1
ATOM 883 N N . GLY A 1 110 ? 2.923 11.159 0.660 1.00 88.44 110 GLY A N 1
ATOM 884 C CA . GLY A 1 110 ? 4.344 10.823 0.577 1.00 88.44 110 GLY A CA 1
ATOM 885 C C . GLY A 1 110 ? 5.158 11.256 1.796 1.00 88.44 110 GLY A C 1
ATOM 886 O O . GLY A 1 110 ? 6.193 10.628 2.048 1.00 88.44 110 GLY A O 1
ATOM 887 N N . GLU A 1 111 ? 4.665 12.236 2.555 1.00 89.12 111 GLU A N 1
ATOM 888 C CA . GLU A 1 111 ? 5.231 12.690 3.826 1.00 89.12 111 GLU A CA 1
ATOM 889 C C . GLU A 1 111 ? 4.456 12.156 5.021 1.00 89.12 111 GLU A C 1
ATOM 891 O O . GLU A 1 111 ? 5.035 11.425 5.808 1.00 89.12 111 GLU A O 1
ATOM 896 N N . ASP A 1 112 ? 3.172 12.496 5.138 1.00 92.12 112 ASP A N 1
ATOM 897 C CA . ASP A 1 112 ? 2.333 12.188 6.297 1.00 92.12 112 ASP A CA 1
ATOM 898 C C . ASP A 1 112 ? 1.559 10.870 6.123 1.00 92.12 112 ASP A C 1
ATOM 900 O O . ASP A 1 112 ? 1.135 10.251 7.098 1.00 92.12 112 ASP A O 1
ATOM 904 N N . TRP A 1 113 ? 1.339 10.433 4.882 1.00 93.69 113 TRP A N 1
ATOM 905 C CA . TRP A 1 113 ? 0.591 9.215 4.582 1.00 93.69 113 TRP A CA 1
ATOM 906 C C . TRP A 1 113 ? 0.902 8.669 3.191 1.00 93.69 113 TRP A C 1
ATOM 908 O O . TRP A 1 113 ? 1.401 9.371 2.305 1.00 93.69 113 TRP A O 1
ATOM 918 N N . ARG A 1 114 ? 0.593 7.387 2.981 1.00 92.50 114 ARG A N 1
ATOM 919 C CA . ARG A 1 114 ? 0.737 6.710 1.691 1.00 92.50 114 ARG A CA 1
ATOM 920 C C . ARG A 1 114 ? -0.382 5.708 1.473 1.00 92.50 114 ARG A C 1
ATOM 922 O O . ARG A 1 114 ? -0.700 4.907 2.343 1.00 92.50 114 ARG A O 1
ATOM 929 N N . VAL A 1 115 ? -0.902 5.680 0.255 1.00 92.81 115 VAL A N 1
ATOM 930 C CA . VAL A 1 115 ? -1.715 4.569 -0.241 1.00 92.81 115 VAL A CA 1
ATOM 931 C C . VAL A 1 115 ? -0.819 3.313 -0.308 1.00 92.81 115 VAL A C 1
ATOM 933 O O . VAL A 1 115 ? 0.369 3.407 -0.647 1.00 92.81 115 VAL A O 1
ATOM 936 N N . GLN A 1 116 ? -1.362 2.142 0.000 1.00 92.88 116 GLN A N 1
ATOM 937 C CA . GLN A 1 116 ? -0.626 0.874 0.021 1.00 92.88 116 GLN A CA 1
ATOM 938 C C . GLN A 1 116 ? -0.819 0.088 -1.280 1.00 92.88 116 GLN A C 1
ATOM 940 O O . GLN A 1 116 ? -1.642 0.438 -2.131 1.00 92.88 116 GLN A O 1
ATOM 945 N N . ARG A 1 117 ? 0.004 -0.946 -1.490 1.00 88.81 117 ARG A N 1
ATOM 946 C CA . ARG A 1 117 ? -0.178 -1.843 -2.641 1.00 88.81 117 ARG A CA 1
ATOM 947 C C . ARG A 1 117 ? -1.504 -2.589 -2.474 1.00 88.81 117 ARG A C 1
ATOM 949 O O . ARG A 1 117 ? -1.845 -2.940 -1.351 1.00 88.81 117 ARG A O 1
ATOM 956 N N . PHE A 1 118 ? -2.213 -2.828 -3.578 1.00 91.19 118 PHE A N 1
ATOM 957 C CA . PHE A 1 118 ? -3.536 -3.465 -3.574 1.00 91.19 118 PHE A CA 1
ATOM 958 C C . PHE A 1 118 ? -4.608 -2.682 -2.794 1.00 91.19 118 PHE A C 1
ATOM 960 O O . PHE A 1 118 ? -5.604 -3.252 -2.365 1.00 91.19 118 PHE A O 1
ATOM 967 N N . SER A 1 119 ? -4.428 -1.367 -2.642 1.00 93.12 119 SER A N 1
ATOM 968 C CA . SER A 1 119 ? -5.512 -0.468 -2.246 1.00 93.12 119 SER A CA 1
ATOM 969 C C . SER A 1 119 ? -6.469 -0.254 -3.414 1.00 93.12 119 SER A C 1
ATOM 971 O O . SER A 1 119 ? -6.021 -0.027 -4.540 1.00 93.12 119 SER A O 1
ATOM 973 N N . GLY A 1 120 ? -7.766 -0.242 -3.121 1.00 92.62 120 GLY A N 1
ATOM 974 C CA . GLY A 1 120 ? -8.772 0.399 -3.954 1.00 92.62 120 GLY A CA 1
ATOM 975 C C . GLY A 1 120 ? -8.662 1.924 -3.927 1.00 92.62 120 GLY A C 1
ATOM 976 O O . GLY A 1 120 ? -7.674 2.499 -3.453 1.00 92.62 120 GLY A O 1
ATOM 977 N N . SER A 1 121 ? -9.704 2.577 -4.418 1.00 90.81 121 SER A N 1
ATOM 978 C CA . SER A 1 121 ? -9.816 4.027 -4.558 1.00 90.81 121 SER A CA 1
ATOM 979 C C . SER A 1 121 ? -11.230 4.488 -4.227 1.00 90.81 121 SER A C 1
ATOM 981 O O . SER A 1 121 ? -12.180 3.725 -4.352 1.00 90.81 121 SER A O 1
ATOM 983 N N . GLY A 1 122 ? -11.386 5.752 -3.848 1.00 90.56 122 GLY A N 1
ATOM 984 C CA . GLY A 1 122 ? -12.703 6.357 -3.699 1.00 90.56 122 GLY A CA 1
ATOM 985 C C . GLY A 1 122 ? -12.619 7.822 -3.296 1.00 90.56 122 GLY A C 1
ATOM 986 O O . GLY A 1 122 ? -11.565 8.297 -2.876 1.00 90.56 122 GLY A O 1
ATOM 987 N N . HIS A 1 123 ? -13.746 8.520 -3.423 1.00 93.12 123 HIS A N 1
ATOM 988 C CA . HIS A 1 123 ? -13.936 9.887 -2.948 1.00 93.12 123 HIS A CA 1
ATOM 989 C C . HIS A 1 123 ? -15.093 9.900 -1.949 1.00 93.12 123 HIS A C 1
ATOM 991 O O . HIS A 1 123 ? -16.258 9.834 -2.339 1.00 93.12 123 HIS A O 1
ATOM 997 N N . PHE A 1 124 ? -14.774 9.889 -0.657 1.00 95.25 124 PHE A N 1
ATOM 998 C CA . PHE A 1 124 ? -15.774 9.849 0.404 1.00 95.25 124 PHE A CA 1
ATOM 999 C C . PHE A 1 124 ? -15.206 10.347 1.732 1.00 95.25 124 PHE A C 1
ATOM 1001 O O . PHE A 1 124 ? -14.003 10.273 1.980 1.00 95.25 124 PHE A O 1
ATOM 1008 N N . THR A 1 125 ? -16.112 10.776 2.607 1.00 96.56 125 THR A N 1
ATOM 1009 C CA . THR A 1 125 ? -15.866 10.965 4.038 1.00 96.56 125 THR A CA 1
ATOM 1010 C C . THR A 1 125 ? -16.526 9.812 4.788 1.00 96.56 125 THR A C 1
ATOM 1012 O O . THR A 1 125 ? -17.639 9.407 4.451 1.00 96.56 125 THR A O 1
ATOM 1015 N N . ALA A 1 126 ? -15.837 9.259 5.780 1.00 97.00 126 ALA A N 1
ATOM 1016 C CA . ALA A 1 126 ? -16.344 8.186 6.626 1.00 97.00 126 ALA A CA 1
ATOM 1017 C C . ALA A 1 126 ? -15.774 8.333 8.039 1.00 97.00 126 ALA A C 1
ATOM 1019 O O . ALA A 1 126 ? -14.686 8.885 8.214 1.00 97.00 126 ALA A O 1
ATOM 1020 N N . GLU A 1 127 ? -16.501 7.827 9.033 1.00 96.62 127 GLU A N 1
ATOM 1021 C CA . GLU A 1 127 ? -16.013 7.791 10.411 1.00 96.62 127 GLU A CA 1
ATOM 1022 C C . GLU A 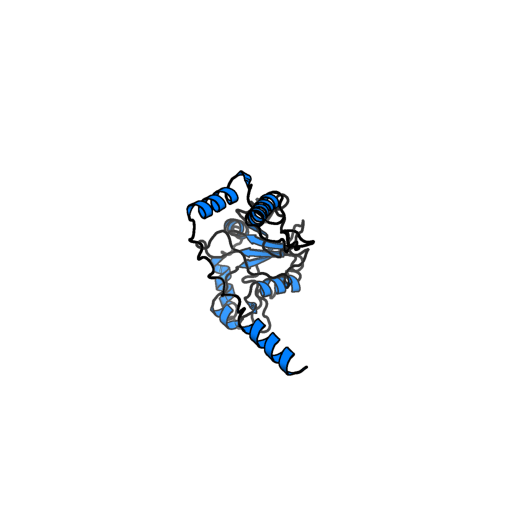1 127 ? -14.752 6.927 10.517 1.00 96.62 127 GLU A C 1
ATOM 1024 O O . GLU A 1 127 ? -14.613 5.916 9.822 1.00 96.62 127 GLU A O 1
ATOM 1029 N N . LEU A 1 128 ? -13.842 7.321 11.407 1.00 95.12 128 LEU A N 1
ATOM 1030 C CA . LEU A 1 128 ? -12.618 6.590 11.709 1.00 95.12 128 LEU A CA 1
ATOM 1031 C C . LEU A 1 128 ? -12.774 5.883 13.057 1.00 95.12 128 LEU A C 1
ATOM 1033 O O . LEU A 1 128 ? -13.058 6.532 14.061 1.00 95.12 128 LEU A O 1
ATOM 1037 N N . VAL A 1 129 ? -12.565 4.568 13.093 1.00 94.81 129 VAL A N 1
ATOM 1038 C CA . VAL A 1 129 ? -12.756 3.754 14.302 1.00 94.81 129 VAL A CA 1
ATOM 1039 C C . VAL A 1 129 ? -11.480 3.003 14.649 1.00 94.81 129 VAL A C 1
ATOM 1041 O O . VAL A 1 129 ? -10.955 2.252 13.829 1.00 94.81 129 VAL A O 1
ATOM 1044 N N . PHE A 1 130 ? -10.978 3.185 15.870 1.00 93.25 130 PHE A N 1
ATOM 1045 C CA . PHE A 1 130 ? -9.787 2.483 16.343 1.00 93.25 130 PHE A CA 1
ATOM 1046 C C . PHE A 1 130 ? -10.124 1.063 16.812 1.00 93.25 130 PHE A C 1
ATOM 1048 O O . PHE A 1 130 ? -10.915 0.886 17.733 1.00 93.25 130 PHE A O 1
ATOM 1055 N N . VAL A 1 131 ? -9.483 0.063 16.203 1.00 94.94 131 VAL A N 1
ATOM 1056 C CA . VAL A 1 131 ? -9.698 -1.372 16.469 1.00 94.94 131 VAL A CA 1
ATOM 1057 C C . VAL A 1 131 ? -8.410 -2.052 16.938 1.00 94.94 131 VAL A C 1
ATOM 1059 O O . VAL A 1 131 ? -8.069 -3.139 16.489 1.00 94.94 131 VAL A O 1
ATOM 1062 N N . GLY A 1 132 ? -7.633 -1.395 17.803 1.00 92.12 132 GLY A N 1
ATOM 1063 C CA . GLY A 1 132 ? -6.461 -2.009 18.437 1.00 92.12 132 GLY A CA 1
ATOM 1064 C C . GLY A 1 132 ? -5.439 -2.553 17.433 1.00 92.12 132 GLY A C 1
ATOM 1065 O O . GLY A 1 132 ? -4.834 -1.785 16.675 1.00 92.12 132 GLY A O 1
ATOM 1066 N N . TYR A 1 133 ? -5.239 -3.875 17.435 1.00 94.44 133 TYR A N 1
ATOM 1067 C CA . TYR A 1 133 ? -4.341 -4.571 16.509 1.00 94.44 133 TYR A CA 1
ATOM 1068 C C . TYR A 1 133 ? -5.018 -4.963 15.188 1.00 94.44 133 TYR A C 1
ATOM 1070 O O . TYR A 1 133 ? -4.325 -5.399 14.268 1.00 94.44 133 TYR A O 1
ATOM 1078 N N . GLY A 1 134 ? -6.334 -4.786 15.058 1.00 96.19 134 GLY A N 1
ATOM 1079 C CA . GLY A 1 134 ? -7.124 -5.132 13.879 1.00 96.19 134 GLY A CA 1
ATOM 1080 C C . GLY A 1 134 ? -7.306 -6.637 13.689 1.00 96.19 134 GLY A C 1
ATOM 1081 O O . GLY A 1 134 ? -7.516 -7.079 12.558 1.00 96.19 134 GLY A O 1
ATOM 1082 N N . ILE A 1 135 ? -7.187 -7.431 14.757 1.00 97.50 135 ILE A N 1
ATOM 1083 C CA . ILE A 1 135 ? -7.257 -8.892 14.700 1.00 97.50 135 ILE A CA 1
ATOM 1084 C C . ILE A 1 135 ? -8.687 -9.361 14.979 1.00 97.50 135 ILE A C 1
ATOM 1086 O O . ILE A 1 135 ? -9.268 -9.052 16.013 1.00 97.50 135 ILE A O 1
ATOM 1090 N N . HIS A 1 136 ? -9.226 -10.175 14.073 1.00 97.44 136 HIS A N 1
ATOM 1091 C CA . HIS A 1 136 ? -10.511 -10.850 14.235 1.00 97.44 136 HIS A CA 1
ATOM 1092 C C . HIS A 1 136 ? -10.284 -12.366 14.289 1.00 97.44 136 HIS A C 1
ATOM 1094 O O . HIS A 1 136 ? -10.105 -13.012 13.254 1.00 97.44 136 HIS A O 1
ATOM 1100 N N . ALA A 1 137 ? -10.232 -12.917 15.500 1.00 97.19 137 ALA A N 1
ATOM 1101 C CA . ALA A 1 137 ? -10.084 -14.347 15.774 1.00 97.19 137 ALA A CA 1
ATOM 1102 C C . ALA A 1 137 ? -10.995 -14.769 16.946 1.00 97.19 137 ALA A C 1
ATOM 1104 O O . ALA A 1 137 ? -10.502 -15.200 17.997 1.00 97.19 137 ALA A O 1
ATOM 1105 N N . PRO A 1 138 ? -12.328 -14.612 16.812 1.00 95.19 138 PRO A N 1
ATOM 1106 C CA . PRO A 1 138 ? -13.265 -14.962 17.879 1.00 95.19 138 PRO A CA 1
ATOM 1107 C C . PRO A 1 138 ? -13.184 -16.448 18.266 1.00 95.19 138 PRO A C 1
ATOM 1109 O O . PRO A 1 138 ? -13.363 -16.785 19.432 1.00 95.19 138 PRO A O 1
ATOM 1112 N N . ASP A 1 139 ? -12.809 -17.321 17.327 1.00 94.75 139 ASP A N 1
ATOM 1113 C CA . ASP A 1 139 ? -12.516 -18.746 17.539 1.00 94.75 139 ASP A CA 1
ATOM 1114 C C . ASP A 1 139 ? -11.324 -19.001 18.480 1.00 94.75 139 ASP A C 1
ATOM 1116 O O . ASP A 1 139 ? -11.179 -20.093 19.022 1.00 94.75 139 ASP A O 1
ATOM 1120 N N . LYS A 1 140 ? -10.475 -17.990 18.691 1.00 93.62 140 LYS A N 1
ATOM 1121 C CA . LYS A 1 140 ? -9.312 -18.016 19.592 1.00 93.62 140 LYS A CA 1
ATOM 1122 C C . LYS A 1 140 ? -9.452 -17.049 20.765 1.00 93.62 140 LYS A C 1
ATOM 1124 O O . LYS A 1 140 ? -8.444 -16.680 21.385 1.00 93.62 140 LYS A O 1
ATOM 1129 N N . GLU A 1 141 ? -10.686 -16.628 21.044 1.00 93.75 141 GLU A N 1
ATOM 1130 C CA . GLU A 1 141 ? -11.034 -15.721 22.140 1.00 93.75 141 GLU A CA 1
ATOM 1131 C C . GLU A 1 141 ? -10.290 -14.377 22.047 1.00 93.75 141 GLU A C 1
ATOM 1133 O O . GLU A 1 141 ? -9.849 -13.816 23.051 1.00 93.75 141 GLU A O 1
ATOM 1138 N N . HIS A 1 142 ? -10.070 -13.876 20.829 1.00 94.44 142 HIS A N 1
ATOM 1139 C CA . HIS A 1 142 ? -9.476 -12.562 20.613 1.00 94.44 142 HIS A CA 1
ATOM 1140 C C . HIS A 1 142 ? -10.118 -11.874 19.414 1.00 94.44 142 HIS A C 1
ATOM 1142 O O . HIS A 1 142 ? -9.916 -12.278 18.269 1.00 94.44 142 HIS A O 1
ATOM 1148 N N . ASP A 1 143 ? -10.878 -10.818 19.677 1.00 95.75 143 ASP A N 1
ATOM 1149 C CA . ASP A 1 143 ? -11.559 -10.060 18.637 1.00 95.75 143 ASP A CA 1
ATOM 1150 C C . ASP A 1 143 ? -11.513 -8.565 18.953 1.00 95.75 143 ASP A C 1
ATOM 1152 O O . ASP A 1 143 ? -12.248 -8.075 19.809 1.00 95.75 143 ASP A O 1
ATOM 1156 N N . ASP A 1 144 ? -10.643 -7.841 18.249 1.00 95.94 144 ASP A N 1
ATOM 1157 C CA . ASP A 1 144 ? -10.513 -6.388 18.375 1.00 95.94 144 ASP A CA 1
ATOM 1158 C C . ASP A 1 144 ? -11.742 -5.630 17.830 1.00 95.94 144 ASP A C 1
ATOM 1160 O O . ASP A 1 144 ? -11.866 -4.421 18.032 1.00 95.94 144 ASP A O 1
ATOM 1164 N N . TYR A 1 145 ? -12.652 -6.325 17.139 1.00 96.38 145 TYR A N 1
ATOM 1165 C CA . TYR A 1 145 ? -13.899 -5.771 16.609 1.00 96.38 145 TYR A CA 1
ATOM 1166 C C . TYR A 1 145 ? -15.101 -6.033 17.527 1.00 96.38 145 TYR A C 1
ATOM 1168 O O . TYR A 1 145 ? -16.202 -5.549 17.254 1.00 96.38 145 TYR A O 1
ATOM 1176 N N . ALA A 1 146 ? -14.924 -6.790 18.616 1.00 93.94 146 ALA A N 1
ATOM 1177 C CA . ALA A 1 146 ? -16.016 -7.131 19.517 1.00 93.94 146 ALA A CA 1
ATOM 1178 C C . ALA A 1 146 ? -16.645 -5.869 20.132 1.00 93.94 146 ALA A C 1
ATOM 1180 O O . ALA A 1 146 ? -15.983 -5.089 20.814 1.00 93.94 146 ALA A O 1
ATOM 1181 N N . GLY A 1 147 ? -17.948 -5.680 19.896 1.00 92.44 147 GLY A N 1
ATOM 1182 C CA . GLY A 1 147 ? -18.694 -4.513 20.380 1.00 92.44 147 GLY A CA 1
ATOM 1183 C C . GLY A 1 147 ? -18.420 -3.214 19.613 1.00 92.44 147 GLY A C 1
ATOM 1184 O O . GLY A 1 147 ? -18.837 -2.152 20.069 1.00 92.44 147 GLY A O 1
ATOM 1185 N N . VAL A 1 148 ? -17.742 -3.279 18.463 1.00 93.31 148 VAL A N 1
ATOM 1186 C CA . VAL A 1 148 ? -17.389 -2.114 17.646 1.00 93.31 148 VAL A CA 1
ATOM 1187 C C . VAL A 1 148 ? -18.100 -2.190 16.295 1.00 93.31 148 VAL A C 1
ATOM 1189 O O . VAL A 1 148 ? -17.858 -3.095 15.500 1.00 93.31 148 VAL A O 1
ATOM 1192 N N . ASP A 1 149 ? -18.962 -1.216 16.000 1.00 95.56 149 ASP A N 1
ATOM 1193 C CA . ASP A 1 149 ? -19.575 -1.100 14.675 1.00 95.56 149 ASP A CA 1
ATOM 1194 C C . ASP A 1 149 ? -18.606 -0.435 13.690 1.00 95.56 149 ASP A C 1
ATOM 1196 O O . ASP A 1 149 ? -18.284 0.749 13.825 1.00 95.56 149 ASP A O 1
ATOM 1200 N N . VAL A 1 150 ? -18.172 -1.196 12.684 1.00 98.12 150 VAL A N 1
ATOM 1201 C CA . VAL A 1 150 ? -17.246 -0.752 11.630 1.00 98.12 150 VAL A CA 1
ATOM 1202 C C . VAL A 1 150 ? -17.907 -0.621 10.256 1.00 98.12 150 VAL A C 1
ATOM 1204 O O . VAL A 1 150 ? -17.235 -0.268 9.284 1.00 98.12 150 VAL A O 1
ATOM 1207 N N . LYS A 1 151 ? -19.209 -0.900 10.135 1.00 98.38 151 LYS A N 1
ATOM 1208 C CA . LYS A 1 151 ? -19.881 -0.966 8.834 1.00 98.38 151 LYS A CA 1
ATOM 1209 C C . LYS A 1 151 ? -19.892 0.408 8.157 1.00 98.38 151 LYS A C 1
ATOM 1211 O O . LYS A 1 151 ? -20.409 1.378 8.694 1.00 98.38 151 LYS A O 1
ATOM 1216 N N . GLY A 1 152 ? -19.322 0.491 6.955 1.00 98.12 152 GLY A N 1
ATOM 1217 C CA . GLY A 1 152 ? -19.193 1.731 6.182 1.00 98.12 152 GLY A CA 1
ATOM 1218 C C . GLY A 1 152 ? -18.101 2.691 6.673 1.00 98.12 152 GLY A C 1
ATOM 1219 O O . GLY A 1 152 ? -17.909 3.738 6.055 1.00 98.12 152 GLY A O 1
ATOM 1220 N N . LYS A 1 153 ? -17.367 2.335 7.733 1.00 98.50 153 LYS A N 1
ATOM 1221 C CA . LYS A 1 153 ? -16.355 3.178 8.389 1.00 98.50 153 LYS A CA 1
ATOM 1222 C C . LYS A 1 153 ? -14.946 2.810 7.940 1.00 98.50 153 LYS A C 1
ATOM 1224 O O . LYS A 1 153 ? -14.726 1.781 7.300 1.00 98.50 153 LYS A O 1
ATOM 1229 N N . ILE A 1 154 ? -13.978 3.653 8.269 1.00 98.50 154 ILE A N 1
ATOM 1230 C CA . ILE A 1 154 ? -12.557 3.366 8.088 1.00 98.50 154 ILE A CA 1
ATOM 1231 C C . ILE A 1 154 ? -12.019 2.831 9.412 1.00 98.50 154 ILE A C 1
ATOM 1233 O O . ILE A 1 154 ? -12.162 3.472 10.451 1.00 98.50 154 ILE A O 1
ATOM 1237 N N . VAL A 1 155 ? -11.386 1.662 9.386 1.00 98.56 155 VAL A N 1
ATOM 1238 C CA . VAL A 1 155 ? -10.754 1.101 10.585 1.00 98.56 155 VAL A CA 1
ATOM 1239 C C . VAL A 1 155 ? -9.327 1.614 10.728 1.00 98.56 155 VAL A C 1
ATOM 1241 O O . VAL A 1 155 ? -8.595 1.718 9.746 1.00 98.56 155 VAL A O 1
ATOM 1244 N N . LEU A 1 156 ? -8.930 1.921 11.958 1.00 97.06 156 LEU A N 1
ATOM 1245 C CA . LEU A 1 156 ? -7.596 2.365 12.336 1.00 97.06 156 LEU A CA 1
ATOM 1246 C C . LEU A 1 156 ? -6.959 1.320 13.249 1.00 97.06 156 LEU A C 1
ATOM 1248 O O . LEU A 1 156 ? -7.523 1.000 14.293 1.00 97.06 156 LEU A O 1
ATOM 1252 N N . PHE A 1 157 ? -5.782 0.806 12.899 1.00 95.50 157 PHE A N 1
ATOM 1253 C CA . PHE A 1 157 ? -5.085 -0.171 13.743 1.00 95.50 157 PHE A CA 1
ATOM 1254 C C . PHE A 1 157 ? -3.562 -0.076 13.648 1.00 95.50 157 PHE A C 1
ATOM 1256 O O . PHE A 1 157 ? -2.993 0.457 12.695 1.00 95.50 157 PHE A O 1
ATOM 1263 N N . THR A 1 158 ? -2.877 -0.602 14.659 1.00 92.56 158 THR A N 1
ATOM 1264 C CA . THR A 1 158 ? -1.410 -0.666 14.674 1.00 92.56 158 THR A CA 1
ATOM 1265 C C . THR A 1 158 ? -0.889 -1.855 13.861 1.00 92.56 158 THR A C 1
ATOM 1267 O O . THR A 1 158 ? -1.495 -2.927 13.824 1.00 92.56 158 THR A O 1
ATOM 1270 N N . THR A 1 159 ? 0.263 -1.686 13.208 1.00 91.69 159 THR A N 1
ATOM 1271 C CA . THR A 1 159 ? 0.925 -2.789 12.493 1.00 91.69 159 THR A CA 1
ATOM 1272 C C . THR A 1 159 ? 1.587 -3.807 13.410 1.00 91.69 159 THR A C 1
ATOM 1274 O O . THR A 1 159 ? 1.749 -4.967 13.034 1.00 91.69 159 THR A O 1
ATOM 1277 N N . GLU A 1 160 ? 1.989 -3.378 14.598 1.00 89.12 160 GLU A N 1
ATOM 1278 C CA . GLU A 1 160 ? 2.666 -4.200 15.578 1.00 89.12 160 GLU A CA 1
ATOM 1279 C C . GLU A 1 160 ? 1.692 -5.191 16.217 1.00 89.12 160 GLU A C 1
ATOM 1281 O O . GLU A 1 160 ? 0.476 -5.000 16.246 1.00 89.12 160 GLU A O 1
ATOM 1286 N N . THR A 1 161 ? 2.220 -6.293 16.737 1.00 89.88 161 THR A N 1
ATOM 1287 C CA . THR A 1 161 ? 1.455 -7.225 17.564 1.00 89.88 161 THR A CA 1
ATOM 1288 C C . THR A 1 161 ? 2.356 -7.767 18.659 1.00 89.88 161 THR A C 1
ATOM 1290 O O . THR A 1 161 ? 3.491 -8.149 18.378 1.00 89.88 161 THR A O 1
ATOM 1293 N N . PRO A 1 162 ? 1.894 -7.793 19.920 1.00 89.50 162 PRO A N 1
ATOM 1294 C CA . PRO A 1 162 ? 2.640 -8.405 21.003 1.00 89.50 162 PRO A CA 1
ATOM 1295 C C . PRO A 1 162 ? 3.015 -9.846 20.664 1.00 89.50 162 PRO A C 1
ATOM 1297 O O . PRO A 1 162 ? 2.165 -10.627 20.239 1.00 89.50 162 PRO A O 1
ATOM 1300 N N . GLN A 1 163 ? 4.260 -10.233 20.940 1.00 90.62 163 GLN A N 1
ATOM 1301 C CA . GLN A 1 163 ? 4.766 -11.574 20.626 1.00 90.62 163 GLN A CA 1
ATOM 1302 C C . GLN A 1 163 ? 3.897 -12.697 21.227 1.00 90.62 163 GLN A C 1
ATOM 1304 O O . GLN A 1 163 ? 3.731 -13.754 20.621 1.00 90.62 163 GLN A O 1
ATOM 1309 N N . ARG A 1 164 ? 3.298 -12.475 22.407 1.00 91.00 164 ARG A N 1
ATOM 1310 C CA . ARG A 1 164 ? 2.336 -13.409 23.021 1.00 91.00 164 ARG A CA 1
ATOM 1311 C C . ARG A 1 164 ? 1.100 -13.622 22.140 1.00 91.00 164 ARG A C 1
ATOM 1313 O O . ARG A 1 164 ? 0.683 -14.764 21.965 1.00 91.00 164 ARG A O 1
ATOM 1320 N N . LEU A 1 165 ? 0.540 -12.552 21.575 1.00 91.75 165 LEU A N 1
ATOM 1321 C CA . LEU A 1 165 ? -0.599 -12.642 20.658 1.00 91.75 165 LEU A CA 1
ATOM 1322 C C . LEU A 1 165 ? -0.188 -13.268 19.325 1.00 91.75 165 LEU A C 1
ATOM 1324 O O . LEU A 1 165 ? -0.922 -14.102 18.810 1.00 91.75 165 LEU A O 1
ATOM 1328 N N . GLU A 1 166 ? 1.004 -12.966 18.806 1.00 93.38 166 GLU A N 1
ATOM 1329 C CA . GLU A 1 166 ? 1.521 -13.646 17.610 1.00 93.38 166 GLU A CA 1
ATOM 1330 C C . GLU A 1 166 ? 1.626 -15.161 17.808 1.00 93.38 166 GLU A C 1
ATOM 1332 O O . GLU A 1 166 ? 1.174 -15.921 16.952 1.00 93.38 166 GLU A O 1
ATOM 1337 N N . LYS A 1 167 ? 2.142 -15.603 18.962 1.00 94.56 167 LYS A N 1
ATOM 1338 C CA . LYS A 1 167 ? 2.217 -17.026 19.324 1.00 94.56 167 LYS A CA 1
ATOM 1339 C C . LYS A 1 167 ? 0.832 -17.663 19.480 1.00 94.56 167 LYS A C 1
ATOM 1341 O O . LYS A 1 167 ? 0.623 -18.757 18.969 1.00 94.56 167 LYS A O 1
ATOM 1346 N N . LYS A 1 168 ? -0.114 -16.994 20.157 1.00 95.19 168 LYS A N 1
ATOM 1347 C CA . LYS A 1 168 ? -1.476 -17.522 20.392 1.00 95.19 168 LYS A CA 1
ATOM 1348 C C . LYS A 1 168 ? -2.293 -17.595 19.096 1.00 95.19 168 LYS A C 1
ATOM 1350 O O . LYS A 1 168 ? -2.978 -18.580 18.832 1.00 95.19 168 LYS A O 1
ATOM 1355 N N . LEU A 1 169 ? -2.253 -16.539 18.288 1.00 96.50 169 LEU A N 1
ATOM 1356 C CA . LEU A 1 169 ? -3.214 -16.321 17.205 1.00 96.50 169 LEU A CA 1
ATOM 1357 C C . LEU A 1 169 ? -2.670 -16.745 15.834 1.00 96.50 169 LEU A C 1
ATOM 1359 O O . LEU A 1 169 ? -3.454 -17.090 14.941 1.00 96.50 169 LEU A O 1
ATOM 1363 N N . GLY A 1 170 ? -1.345 -16.809 15.675 1.00 95.25 170 GLY A N 1
ATOM 1364 C CA . GLY A 1 170 ? -0.683 -17.287 14.465 1.00 95.25 170 GLY A CA 1
ATOM 1365 C C . GLY A 1 170 ? -1.086 -16.474 13.237 1.00 95.25 170 GLY A C 1
ATOM 1366 O O . GLY A 1 170 ? -0.912 -15.260 13.193 1.00 95.25 170 GLY A O 1
ATOM 1367 N N . ASN A 1 171 ? -1.658 -17.135 12.228 1.00 95.19 171 ASN A N 1
ATOM 1368 C CA . ASN A 1 171 ? -2.009 -16.492 10.959 1.00 95.19 171 ASN A CA 1
ATOM 1369 C C . ASN A 1 171 ? -3.006 -15.332 11.089 1.00 95.19 171 ASN A C 1
ATOM 1371 O O . ASN A 1 171 ? -2.971 -14.432 10.254 1.00 95.19 171 ASN A O 1
ATOM 1375 N N . ALA A 1 172 ? -3.850 -15.311 12.125 1.00 95.75 172 ALA A N 1
ATOM 1376 C CA . ALA A 1 172 ? -4.800 -14.218 12.332 1.00 95.75 172 ALA A CA 1
ATOM 1377 C C . ALA A 1 172 ? -4.111 -12.861 12.568 1.00 95.75 172 ALA A C 1
ATOM 1379 O O . ALA A 1 172 ? -4.704 -11.819 12.310 1.00 95.75 172 ALA A O 1
ATOM 1380 N N . THR A 1 173 ? -2.839 -12.854 12.987 1.00 95.38 173 THR A N 1
ATOM 1381 C CA . THR A 1 173 ? -2.066 -11.615 13.149 1.00 95.38 173 THR A CA 1
ATOM 1382 C C . THR A 1 173 ? -1.458 -11.119 11.839 1.00 95.38 173 THR A C 1
ATOM 1384 O O . THR A 1 173 ? -0.897 -10.028 11.805 1.00 95.38 173 THR A O 1
ATOM 1387 N N . LYS A 1 174 ? -1.533 -11.863 10.732 1.00 95.31 174 LYS A N 1
ATOM 1388 C CA . LYS A 1 174 ? -0.958 -11.417 9.455 1.00 95.31 174 LYS A CA 1
ATOM 1389 C C . LYS A 1 174 ? -1.776 -10.275 8.862 1.00 95.31 174 LYS A C 1
ATOM 1391 O O . LYS A 1 174 ? -2.999 -10.262 8.977 1.00 95.31 174 LYS A O 1
ATOM 1396 N N . MET A 1 175 ? -1.103 -9.321 8.217 1.00 95.62 175 MET A N 1
ATOM 1397 C CA . MET A 1 175 ? -1.760 -8.128 7.672 1.00 95.62 175 MET A CA 1
ATOM 1398 C C . MET A 1 175 ? -2.860 -8.492 6.671 1.00 95.62 175 MET A C 1
ATOM 1400 O O . MET A 1 175 ? -3.928 -7.890 6.689 1.00 95.62 175 MET A O 1
ATOM 1404 N N . GLU A 1 176 ? -2.634 -9.525 5.858 1.00 96.44 176 GLU A N 1
ATOM 1405 C CA . GLU A 1 176 ? -3.625 -10.051 4.922 1.00 96.44 176 GLU A CA 1
ATOM 1406 C C . GLU A 1 176 ? -4.931 -10.432 5.639 1.00 96.44 176 GLU A C 1
ATOM 1408 O O . GLU A 1 176 ? -6.011 -10.053 5.194 1.00 96.44 176 GLU A O 1
ATOM 1413 N N . LYS A 1 177 ? -4.835 -11.095 6.802 1.00 97.31 177 LYS A N 1
ATOM 1414 C CA . LYS A 1 177 ? -5.998 -11.507 7.604 1.00 97.31 177 LYS A CA 1
ATOM 1415 C C . LYS A 1 177 ? -6.709 -10.343 8.282 1.00 97.31 177 LYS A C 1
ATOM 1417 O O . LYS A 1 177 ? -7.933 -10.348 8.345 1.00 97.31 177 LYS A O 1
ATOM 1422 N N . ARG A 1 178 ? -5.973 -9.325 8.726 1.00 97.69 178 ARG A N 1
ATOM 1423 C CA . ARG A 1 178 ? -6.560 -8.107 9.312 1.00 97.69 178 ARG A CA 1
ATOM 1424 C C . ARG A 1 178 ? -7.354 -7.303 8.281 1.00 97.69 178 ARG A C 1
ATOM 1426 O O . ARG A 1 178 ? -8.451 -6.838 8.576 1.00 97.69 178 ARG A O 1
ATOM 1433 N N . ILE A 1 179 ? -6.834 -7.186 7.055 1.00 98.19 179 ILE A N 1
ATOM 1434 C CA . ILE A 1 179 ? -7.553 -6.539 5.947 1.00 98.19 179 ILE A CA 1
ATOM 1435 C C . ILE A 1 179 ? -8.785 -7.356 5.538 1.00 98.19 179 ILE A C 1
ATOM 1437 O O . ILE A 1 179 ? -9.862 -6.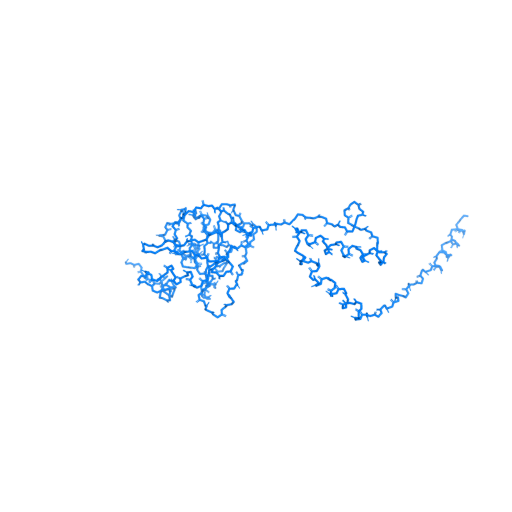782 5.395 1.00 98.19 179 ILE A O 1
ATOM 1441 N N . GLU A 1 180 ? -8.664 -8.682 5.410 1.00 97.75 180 GLU A N 1
ATOM 1442 C CA . GLU A 1 180 ? -9.810 -9.567 5.137 1.00 97.75 180 GLU A CA 1
ATOM 1443 C C . GLU A 1 180 ? -10.909 -9.423 6.200 1.00 97.75 180 GLU A C 1
ATOM 1445 O O . GLU A 1 180 ? -12.089 -9.353 5.857 1.00 97.75 180 GLU A O 1
ATOM 1450 N N . ALA A 1 181 ? -10.534 -9.335 7.479 1.00 98.12 181 ALA A N 1
ATOM 1451 C CA . ALA A 1 181 ? -11.468 -9.127 8.579 1.00 98.12 181 ALA A CA 1
ATOM 1452 C C . ALA A 1 181 ? -12.216 -7.794 8.457 1.00 98.12 181 ALA A C 1
ATOM 1454 O O . ALA A 1 181 ? -13.447 -7.792 8.440 1.00 98.12 181 ALA A O 1
ATOM 1455 N N . ALA A 1 182 ? -11.494 -6.681 8.290 1.00 98.50 182 ALA A N 1
ATOM 1456 C CA . ALA A 1 182 ? -12.095 -5.360 8.105 1.00 98.50 182 ALA A CA 1
ATOM 1457 C C . ALA A 1 182 ? -13.089 -5.355 6.931 1.00 98.50 182 ALA A C 1
ATOM 1459 O O . ALA A 1 182 ? -14.221 -4.890 7.055 1.00 98.50 182 ALA A O 1
ATOM 1460 N N . GLN A 1 183 ? -12.692 -5.949 5.804 1.00 98.31 183 GLN A N 1
ATOM 1461 C CA . GLN A 1 183 ? -13.542 -6.087 4.625 1.00 98.31 183 GLN A CA 1
ATOM 1462 C C . GLN A 1 183 ? -14.781 -6.957 4.878 1.00 98.31 183 GLN A C 1
ATOM 1464 O O . GLN A 1 183 ? -15.862 -6.622 4.399 1.00 98.31 183 GLN A O 1
ATOM 1469 N N . LYS A 1 184 ? -14.638 -8.085 5.587 1.00 98.00 184 LYS A N 1
ATOM 1470 C CA . LYS A 1 184 ? -15.740 -9.009 5.904 1.00 98.00 184 LYS A CA 1
ATOM 1471 C C . LYS A 1 184 ? -16.757 -8.376 6.852 1.00 98.00 184 LYS A C 1
ATOM 1473 O O . LYS A 1 184 ? -17.952 -8.604 6.699 1.00 98.00 184 LYS A O 1
ATOM 1478 N N . LEU A 1 185 ? -16.283 -7.571 7.799 1.00 98.25 185 LEU A N 1
ATOM 1479 C CA . LEU A 1 185 ? -17.110 -6.860 8.777 1.00 98.25 185 LEU A CA 1
ATOM 1480 C C . LEU A 1 185 ? -17.733 -5.572 8.209 1.00 98.25 185 LEU A C 1
ATOM 1482 O O . LEU A 1 185 ? -18.482 -4.885 8.898 1.00 98.25 185 LEU A O 1
ATOM 1486 N N . GLY A 1 186 ? -17.477 -5.265 6.935 1.00 98.00 186 GLY A N 1
ATOM 1487 C CA . GLY A 1 186 ? -18.141 -4.186 6.211 1.00 98.00 186 GLY A CA 1
ATOM 1488 C C . GLY A 1 186 ? -17.466 -2.825 6.333 1.00 98.00 186 GLY A C 1
ATOM 1489 O O . GLY A 1 186 ? -18.093 -1.827 5.978 1.00 98.00 186 GLY A O 1
ATOM 1490 N N . ALA A 1 187 ? -16.216 -2.755 6.799 1.00 98.56 187 ALA A N 1
ATOM 1491 C CA . ALA A 1 187 ? -15.439 -1.523 6.724 1.00 98.56 187 ALA A CA 1
ATOM 1492 C C . ALA A 1 187 ? -15.248 -1.091 5.261 1.00 98.56 187 ALA A C 1
ATOM 1494 O O . ALA A 1 187 ? -15.166 -1.914 4.345 1.00 98.56 187 ALA A O 1
ATOM 1495 N N . ARG A 1 188 ? -15.149 0.219 5.045 1.00 97.44 188 ARG A N 1
ATOM 1496 C CA . ARG A 1 188 ? -14.927 0.845 3.733 1.00 97.44 188 ARG A CA 1
ATOM 1497 C C . ARG A 1 188 ? -13.448 1.125 3.451 1.00 97.44 188 ARG A C 1
ATOM 1499 O O . ARG A 1 188 ? -13.063 1.413 2.322 1.00 97.44 188 ARG A O 1
ATOM 1506 N N . GLY A 1 189 ? -12.603 1.029 4.471 1.00 98.31 189 GLY A N 1
ATOM 1507 C CA . GLY A 1 189 ? -11.163 1.157 4.320 1.00 98.31 189 GLY A CA 1
ATOM 1508 C C . GLY A 1 189 ? -10.407 0.817 5.592 1.00 98.31 189 GLY A C 1
ATOM 1509 O O . GLY A 1 189 ? -10.999 0.650 6.657 1.00 98.31 189 GLY A O 1
ATOM 1510 N N . ALA A 1 190 ? -9.089 0.740 5.466 1.00 98.31 190 ALA A N 1
ATOM 1511 C CA . ALA A 1 190 ? -8.165 0.528 6.565 1.00 98.31 190 ALA A CA 1
ATOM 1512 C C . ALA A 1 190 ? -7.035 1.559 6.522 1.00 98.31 190 ALA A C 1
ATOM 1514 O O . ALA A 1 190 ? -6.381 1.748 5.493 1.00 98.31 190 ALA A O 1
ATOM 1515 N N . ILE A 1 191 ? -6.782 2.183 7.665 1.00 97.50 191 ILE A N 1
ATOM 1516 C CA . ILE A 1 191 ? -5.612 3.007 7.934 1.00 97.50 191 ILE A CA 1
ATOM 1517 C C . ILE A 1 191 ? -4.787 2.293 8.998 1.00 97.50 191 ILE A C 1
ATOM 1519 O O . ILE A 1 191 ? -5.314 1.868 10.023 1.00 97.50 191 ILE A O 1
ATOM 1523 N N . PHE A 1 192 ? -3.481 2.176 8.787 1.00 94.69 192 PHE A N 1
ATOM 1524 C CA . PHE A 1 192 ? -2.600 1.617 9.806 1.00 94.69 192 PHE A CA 1
ATOM 1525 C C . PHE A 1 192 ? -1.336 2.427 10.035 1.00 94.69 192 PHE A C 1
ATOM 1527 O O . PHE A 1 192 ? -0.847 3.147 9.163 1.00 94.69 192 PHE A O 1
ATOM 1534 N N . PHE A 1 193 ? -0.803 2.290 11.242 1.00 91.69 193 PHE A N 1
ATOM 1535 C CA . PHE A 1 193 ? 0.316 3.081 11.733 1.00 91.69 193 PHE A CA 1
ATOM 1536 C C . PHE A 1 193 ? 1.281 2.233 12.559 1.00 91.69 193 PHE A C 1
ATOM 1538 O O . PHE A 1 193 ? 0.945 1.143 13.030 1.00 91.69 193 PHE A O 1
ATOM 1545 N N . ARG A 1 194 ? 2.492 2.762 12.736 1.00 86.56 194 ARG A N 1
ATOM 1546 C CA . ARG A 1 194 ? 3.516 2.187 13.609 1.00 86.56 194 ARG A CA 1
ATOM 1547 C C . ARG A 1 194 ? 3.522 2.862 14.972 1.00 86.56 194 ARG A C 1
ATOM 1549 O O . ARG A 1 194 ? 3.363 4.076 15.076 1.00 86.56 194 ARG A O 1
ATOM 1556 N N . LEU A 1 195 ? 3.773 2.078 16.013 1.00 78.12 195 LEU A N 1
ATOM 1557 C CA . LEU A 1 195 ? 3.918 2.557 17.387 1.00 78.12 195 LEU A CA 1
ATOM 1558 C C . LEU A 1 195 ? 5.314 3.094 17.680 1.00 78.12 195 LEU A C 1
ATOM 1560 O O . LEU A 1 195 ? 5.451 3.985 18.519 1.00 78.12 195 LEU A O 1
ATOM 1564 N N . SER A 1 196 ? 6.345 2.586 17.003 1.00 69.44 196 SER A N 1
ATOM 1565 C CA . SER A 1 196 ? 7.734 3.015 17.209 1.00 69.44 196 SER A CA 1
ATOM 1566 C C . SER A 1 196 ? 8.105 4.243 16.369 1.00 69.44 196 SER A C 1
ATOM 1568 O O . SER A 1 196 ? 7.724 4.350 15.207 1.00 69.44 196 SER A O 1
ATOM 1570 N N . THR A 1 197 ? 8.857 5.182 16.955 1.00 60.88 197 THR A N 1
ATOM 1571 C CA . THR A 1 197 ? 9.481 6.336 16.269 1.00 60.88 197 THR A CA 1
ATOM 1572 C C . THR A 1 197 ? 10.761 5.966 15.522 1.00 60.88 197 THR A C 1
ATOM 1574 O O . THR A 1 197 ? 11.172 6.702 14.634 1.00 60.88 197 THR A O 1
ATOM 1577 N N . ALA A 1 198 ? 11.411 4.859 15.895 1.00 56.06 198 ALA A N 1
ATOM 1578 C CA . ALA A 1 198 ? 12.739 4.491 15.397 1.00 56.06 198 ALA A CA 1
ATOM 1579 C C . ALA A 1 198 ? 12.705 3.766 14.042 1.00 56.06 198 ALA A C 1
ATOM 1581 O O . ALA A 1 198 ? 13.742 3.527 13.427 1.00 56.06 198 ALA A O 1
ATOM 1582 N N . ALA A 1 199 ? 11.519 3.374 13.578 1.00 58.03 199 ALA A N 1
ATOM 1583 C CA . ALA A 1 199 ? 11.367 2.699 12.303 1.00 58.03 199 ALA A CA 1
ATOM 1584 C C . ALA A 1 199 ? 11.363 3.720 11.152 1.00 58.03 199 ALA A C 1
ATOM 1586 O O . ALA A 1 199 ? 10.865 4.831 11.311 1.00 58.03 199 ALA A O 1
ATOM 1587 N N . SER A 1 200 ? 11.888 3.332 9.982 1.00 59.47 200 SER A N 1
ATOM 1588 C CA . SER A 1 200 ? 11.780 4.127 8.746 1.00 59.47 200 SER A CA 1
ATOM 1589 C C . SER A 1 200 ? 10.365 4.690 8.592 1.00 59.47 200 SER A C 1
ATOM 1591 O O . SER A 1 200 ? 9.412 3.907 8.689 1.00 59.47 200 SER A O 1
ATOM 1593 N N . ARG A 1 201 ? 10.268 6.002 8.302 1.00 62.41 201 ARG A N 1
ATOM 1594 C CA . ARG A 1 201 ? 9.025 6.706 7.917 1.00 62.41 201 ARG A CA 1
ATOM 1595 C C . ARG A 1 201 ? 8.210 5.819 6.976 1.00 62.41 201 ARG A C 1
ATOM 1597 O O . ARG A 1 201 ? 7.082 5.424 7.225 1.00 62.41 201 ARG A O 1
ATOM 1604 N N . TYR A 1 202 ? 8.881 5.307 5.952 1.00 70.06 202 TYR A N 1
ATOM 1605 C CA . TYR A 1 202 ? 8.235 4.463 4.967 1.00 70.06 202 TYR A CA 1
ATO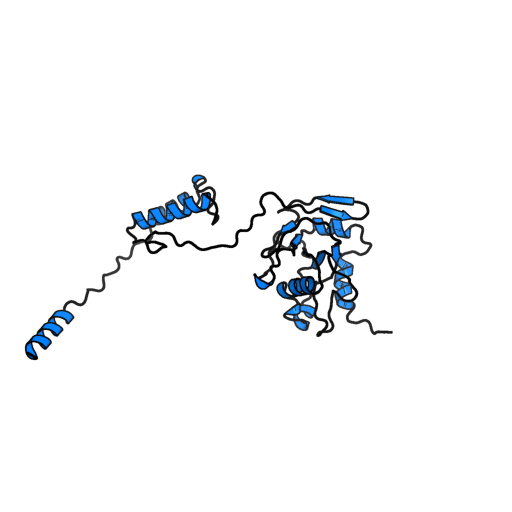M 1606 C C . TYR A 1 202 ? 8.219 2.999 5.370 1.00 70.06 202 TYR A C 1
ATOM 1608 O O . TYR A 1 202 ? 9.265 2.376 5.585 1.00 70.06 202 TYR A O 1
ATOM 1616 N N . PHE A 1 203 ? 7.016 2.433 5.357 1.00 77.12 203 PHE A N 1
ATOM 1617 C CA . PHE A 1 203 ? 6.817 1.000 5.399 1.00 77.12 203 PHE A CA 1
ATOM 1618 C C . PHE A 1 203 ? 5.762 0.544 4.402 1.00 77.12 203 PHE A C 1
ATOM 1620 O O . PHE A 1 203 ? 4.771 1.217 4.114 1.00 77.12 203 PHE A O 1
ATOM 1627 N N . ARG A 1 204 ? 6.017 -0.635 3.848 1.00 81.00 204 ARG A N 1
ATOM 1628 C CA . ARG A 1 204 ? 5.067 -1.361 3.020 1.00 81.00 204 ARG A CA 1
ATOM 1629 C C . ARG A 1 204 ? 4.676 -2.603 3.777 1.00 81.00 204 ARG A C 1
ATOM 1631 O O . ARG A 1 204 ? 5.537 -3.296 4.318 1.00 81.00 204 ARG A O 1
ATOM 1638 N N . VAL A 1 205 ? 3.387 -2.874 3.797 1.00 85.44 205 VAL A N 1
ATOM 1639 C CA . VAL A 1 205 ? 2.893 -4.152 4.282 1.00 85.44 205 VAL A CA 1
ATOM 1640 C C . VAL A 1 205 ? 2.857 -5.153 3.138 1.00 85.44 205 VAL A C 1
ATOM 1642 O O . VAL A 1 205 ? 2.755 -4.790 1.961 1.00 85.44 205 VAL A O 1
ATOM 1645 N N . ARG A 1 206 ? 2.946 -6.432 3.490 1.00 86.12 206 ARG A N 1
ATOM 1646 C CA . ARG A 1 206 ? 2.728 -7.507 2.536 1.00 86.12 206 ARG A CA 1
ATOM 1647 C C . ARG A 1 206 ? 1.221 -7.689 2.377 1.00 86.12 206 ARG A C 1
ATOM 1649 O O . ARG A 1 206 ? 0.556 -8.167 3.284 1.00 86.12 206 ARG A O 1
ATOM 1656 N N . LEU A 1 207 ? 0.709 -7.251 1.236 1.00 90.94 207 LEU A N 1
ATOM 1657 C CA . LEU A 1 207 ? -0.627 -7.577 0.752 1.00 90.94 207 LEU A CA 1
ATOM 1658 C C . LEU A 1 207 ? -0.493 -8.298 -0.577 1.00 90.94 207 LEU A C 1
ATOM 1660 O O . LEU A 1 207 ? 0.528 -8.162 -1.266 1.00 90.94 207 LEU A O 1
ATOM 1664 N N . LYS A 1 208 ? -1.520 -9.062 -0.921 1.00 91.56 208 LYS A N 1
ATOM 1665 C CA . LYS A 1 208 ? -1.612 -9.790 -2.176 1.00 91.56 208 LYS A CA 1
ATOM 1666 C C . LYS A 1 208 ? -2.855 -9.347 -2.943 1.00 91.56 208 LYS A C 1
ATOM 1668 O O . LYS A 1 208 ? -3.699 -8.616 -2.422 1.00 91.56 208 LYS A O 1
ATOM 1673 N N . LYS A 1 209 ? -2.956 -9.798 -4.193 1.00 90.94 209 LYS A N 1
ATOM 1674 C CA . LYS A 1 209 ? -4.066 -9.456 -5.086 1.00 90.94 209 LYS A CA 1
ATOM 1675 C C . LYS A 1 209 ? -5.415 -9.904 -4.520 1.00 90.94 209 LYS A C 1
ATOM 1677 O O . LYS A 1 209 ? -6.412 -9.240 -4.765 1.00 90.94 209 LYS A O 1
ATOM 1682 N N . GLU A 1 210 ? -5.447 -10.961 -3.712 1.00 94.56 210 GLU A N 1
ATOM 1683 C CA . GLU A 1 210 ? -6.677 -11.482 -3.104 1.00 94.56 210 GLU A CA 1
ATOM 1684 C C . GLU A 1 210 ? -7.316 -10.503 -2.107 1.00 94.56 210 GLU A C 1
ATOM 1686 O O . GLU A 1 210 ? -8.520 -10.566 -1.882 1.00 94.56 210 GLU A O 1
ATOM 1691 N N . GLN A 1 211 ? -6.537 -9.579 -1.527 1.00 95.69 211 GLN A N 1
ATOM 1692 C CA . GLN A 1 211 ? -7.067 -8.536 -0.641 1.00 95.69 211 GLN A CA 1
ATOM 1693 C C . GLN A 1 211 ? -7.525 -7.282 -1.400 1.00 95.69 211 GLN A C 1
ATOM 1695 O O . GLN A 1 211 ? -8.101 -6.383 -0.784 1.00 95.69 211 GLN A O 1
ATOM 1700 N N . TYR A 1 212 ? -7.281 -7.183 -2.710 1.00 94.88 212 TYR A N 1
ATOM 1701 C CA . TYR A 1 212 ? -7.716 -6.028 -3.489 1.00 94.88 212 TYR A CA 1
ATOM 1702 C C . TYR A 1 212 ? -9.242 -6.007 -3.620 1.00 94.88 212 TYR A C 1
ATOM 1704 O O . TYR A 1 212 ? -9.855 -6.957 -4.107 1.00 94.88 212 TYR A O 1
ATOM 1712 N N . LYS A 1 213 ? -9.846 -4.879 -3.245 1.00 95.44 213 LYS A N 1
ATOM 1713 C CA . LYS A 1 213 ? -11.230 -4.537 -3.580 1.00 95.44 213 LYS A CA 1
ATOM 1714 C C . LYS A 1 213 ? -11.257 -3.113 -4.145 1.00 95.44 213 LYS A C 1
ATOM 1716 O O . LYS A 1 213 ? -10.687 -2.235 -3.493 1.00 95.44 213 LYS A O 1
ATOM 1721 N N . PRO A 1 214 ? -11.907 -2.863 -5.300 1.00 93.12 214 PRO A N 1
ATOM 1722 C CA . PRO A 1 214 ? -11.905 -1.549 -5.950 1.00 93.12 214 PRO A CA 1
ATOM 1723 C C . PRO A 1 214 ? -12.329 -0.398 -5.035 1.00 93.12 214 PRO A C 1
ATOM 1725 O O . PRO A 1 214 ? -11.685 0.646 -5.048 1.00 93.12 214 PRO A O 1
ATOM 1728 N N . ASP A 1 215 ? -13.321 -0.634 -4.174 1.00 94.12 215 ASP A N 1
ATOM 1729 C CA . ASP A 1 215 ? -13.914 0.390 -3.303 1.00 94.12 215 ASP A CA 1
ATOM 1730 C C . ASP A 1 215 ? -13.396 0.352 -1.853 1.00 94.12 215 ASP A C 1
ATOM 1732 O O . ASP A 1 215 ? -13.998 0.958 -0.965 1.00 94.12 215 ASP A O 1
ATOM 1736 N N . PHE A 1 216 ? -12.300 -0.373 -1.582 1.00 97.50 216 PHE A N 1
ATOM 1737 C CA . PHE A 1 216 ? -11.701 -0.467 -0.247 1.00 97.50 216 PHE A CA 1
ATOM 1738 C C . PHE A 1 216 ? -10.322 0.190 -0.212 1.00 97.50 216 PHE A C 1
ATOM 1740 O O . PHE A 1 216 ? -9.349 -0.331 -0.765 1.00 97.50 216 PHE A O 1
ATOM 1747 N N . VAL A 1 217 ? -10.214 1.332 0.466 1.00 95.88 217 VAL A N 1
ATOM 1748 C CA . VAL A 1 217 ? -8.943 2.064 0.566 1.00 95.88 217 VAL A CA 1
ATOM 1749 C C . VAL A 1 217 ? -8.037 1.458 1.637 1.00 95.88 217 VAL A C 1
ATOM 1751 O O . VAL A 1 217 ? -8.488 1.120 2.728 1.00 95.88 217 VAL A O 1
ATOM 1754 N N . VAL A 1 218 ? -6.743 1.333 1.341 1.00 96.69 218 VAL A N 1
ATOM 1755 C CA . VAL A 1 218 ? -5.726 0.845 2.280 1.00 96.69 218 VAL A CA 1
ATOM 1756 C C . VAL A 1 218 ? -4.591 1.853 2.355 1.00 96.69 218 VAL A C 1
ATOM 1758 O O . VAL A 1 218 ? -3.848 2.042 1.386 1.00 96.69 218 VAL A O 1
ATOM 1761 N N . LEU A 1 219 ? -4.440 2.495 3.510 1.00 96.00 219 LEU A N 1
ATOM 1762 C CA . LEU A 1 219 ? -3.481 3.572 3.728 1.00 96.00 219 LEU A CA 1
ATOM 1763 C C . LEU A 1 219 ? -2.561 3.256 4.911 1.00 96.00 219 LEU A C 1
ATOM 1765 O O . LEU A 1 219 ? -2.960 2.630 5.889 1.00 96.00 219 LEU A O 1
ATOM 1769 N N . SER A 1 220 ? -1.333 3.756 4.845 1.00 94.81 220 SER A N 1
ATOM 1770 C CA . SER A 1 220 ? -0.470 3.921 6.012 1.00 94.81 220 SER A CA 1
ATOM 1771 C C . SER A 1 220 ? -0.333 5.393 6.352 1.00 94.81 220 SER A C 1
ATOM 1773 O O . SER A 1 220 ? -0.197 6.212 5.440 1.00 94.81 220 SER A O 1
ATOM 1775 N N . VAL A 1 221 ? -0.275 5.711 7.637 1.00 93.81 221 VAL A N 1
ATOM 1776 C CA . VAL A 1 221 ? -0.084 7.080 8.126 1.00 93.81 221 VAL A CA 1
ATOM 1777 C C . VAL A 1 221 ? 1.116 7.169 9.063 1.00 93.81 221 VAL A C 1
ATOM 1779 O O . VAL A 1 221 ? 1.459 6.207 9.756 1.00 93.81 221 VAL A O 1
ATOM 1782 N N . GLU A 1 222 ? 1.757 8.332 9.070 1.00 90.38 222 GLU A N 1
ATOM 1783 C CA . GLU A 1 222 ? 2.848 8.657 9.980 1.00 90.38 222 GLU A CA 1
ATOM 1784 C C . GLU A 1 222 ? 2.331 9.078 11.357 1.00 90.38 222 GLU A C 1
ATOM 1786 O O . GLU A 1 222 ? 1.176 9.477 11.536 1.00 90.38 222 GLU A O 1
ATOM 1791 N N . ARG A 1 223 ? 3.239 9.088 12.339 1.00 84.56 223 ARG A N 1
ATOM 1792 C CA . ARG A 1 223 ? 2.947 9.503 13.717 1.00 84.56 223 ARG A CA 1
ATOM 1793 C C . ARG A 1 223 ? 2.254 10.859 13.814 1.00 84.56 223 ARG A C 1
ATOM 1795 O O . ARG A 1 223 ? 1.334 10.989 14.599 1.00 84.56 223 ARG A O 1
ATOM 1802 N N . LYS A 1 224 ? 2.640 11.844 13.005 1.00 87.75 224 LYS A N 1
ATOM 1803 C CA . LYS A 1 224 ? 2.032 13.183 13.034 1.00 87.75 224 LYS A CA 1
ATOM 1804 C C . LYS A 1 224 ? 0.522 13.157 12.756 1.00 87.75 224 LYS A C 1
ATOM 1806 O O . LYS A 1 224 ? -0.211 13.983 13.299 1.00 87.75 224 LYS A O 1
ATOM 1811 N N . VAL A 1 225 ? 0.052 12.216 11.934 1.00 91.88 225 VAL A N 1
ATOM 1812 C CA . VAL A 1 225 ? -1.385 11.988 11.717 1.00 91.88 225 VAL A CA 1
ATOM 1813 C C . VAL A 1 225 ? -2.011 11.401 12.977 1.00 91.88 225 VAL A C 1
ATOM 1815 O O . VAL A 1 225 ? -3.067 11.850 13.408 1.00 91.88 225 VAL A O 1
ATOM 1818 N N . MET A 1 226 ? -1.328 10.445 13.606 1.00 89.19 226 MET A N 1
ATOM 1819 C CA . MET A 1 226 ? -1.776 9.813 14.848 1.00 89.19 226 MET A CA 1
ATOM 1820 C C . MET A 1 226 ? -1.866 10.806 16.002 1.00 89.19 226 MET A C 1
ATOM 1822 O O . MET A 1 226 ? -2.883 10.845 16.682 1.00 89.19 226 MET A O 1
ATOM 1826 N N . ASP A 1 227 ? -0.849 11.642 16.185 1.00 87.06 227 ASP A N 1
ATOM 1827 C CA . ASP A 1 227 ? -0.839 12.688 17.203 1.00 87.06 227 ASP A CA 1
ATOM 1828 C C . ASP A 1 227 ? -2.029 13.631 16.993 1.00 87.06 227 ASP A C 1
ATOM 1830 O O . ASP A 1 227 ? -2.694 14.000 17.950 1.00 87.06 227 ASP A O 1
ATOM 1834 N N . PHE A 1 228 ? -2.370 13.961 15.742 1.00 90.31 228 PHE A N 1
ATOM 1835 C CA . PHE A 1 228 ? -3.551 14.771 15.446 1.00 90.31 228 PHE A CA 1
ATOM 1836 C C . PHE A 1 228 ? -4.876 14.049 15.730 1.00 90.31 228 PHE A C 1
ATOM 1838 O O . PHE A 1 228 ? -5.786 14.680 16.257 1.00 90.31 228 PHE A O 1
ATOM 1845 N N . ILE A 1 229 ? -4.993 12.760 15.388 1.00 88.50 229 ILE A N 1
ATOM 1846 C CA . ILE A 1 229 ? -6.195 11.950 15.657 1.00 88.50 229 ILE A CA 1
ATOM 1847 C C . ILE A 1 229 ? -6.422 11.808 17.168 1.00 88.50 229 ILE A C 1
ATOM 1849 O O . ILE A 1 229 ? -7.554 11.884 17.634 1.00 88.50 229 ILE A O 1
ATOM 1853 N N . PHE A 1 230 ? -5.349 11.600 17.933 1.00 83.44 230 PHE A N 1
ATOM 1854 C CA . PHE A 1 230 ? -5.424 11.249 19.349 1.00 83.44 230 PHE A CA 1
ATOM 1855 C C . PHE A 1 230 ? -5.221 12.418 20.320 1.00 83.44 230 PHE A C 1
ATOM 1857 O O . PHE A 1 230 ? -5.450 12.223 21.509 1.00 83.44 230 PHE A O 1
ATOM 1864 N N . LYS A 1 231 ? -4.841 13.622 19.866 1.00 80.38 231 LYS A N 1
ATOM 1865 C CA . LYS A 1 231 ? -4.581 14.779 20.753 1.00 80.38 231 LYS A CA 1
ATOM 1866 C C . LYS A 1 231 ? -5.754 15.149 21.670 1.00 80.38 231 LYS A C 1
ATOM 1868 O O . LYS A 1 231 ? -5.516 15.600 22.782 1.00 80.38 231 LYS A O 1
ATOM 1873 N N . ASP A 1 232 ? -6.987 14.969 21.193 1.00 66.75 232 ASP A N 1
ATOM 1874 C CA . ASP A 1 232 ? -8.212 15.359 21.905 1.00 66.75 232 ASP A CA 1
ATOM 1875 C C . ASP A 1 232 ? -8.908 14.148 22.553 1.00 66.75 232 ASP A C 1
ATOM 1877 O O . ASP A 1 232 ? -9.926 14.295 23.227 1.00 66.75 232 ASP A O 1
ATOM 1881 N N . LEU A 1 233 ? -8.363 12.940 22.367 1.00 66.94 233 LEU A N 1
ATOM 1882 C CA . LEU A 1 233 ? -8.860 11.743 23.029 1.00 66.94 233 LEU A CA 1
ATOM 1883 C C . LEU A 1 233 ? -8.288 11.698 24.448 1.00 66.94 233 LEU A C 1
ATOM 1885 O O . LEU A 1 233 ? -7.078 11.736 24.655 1.00 66.94 233 LEU A O 1
ATOM 1889 N N . SER A 1 234 ? -9.165 11.554 25.440 1.00 54.56 234 SER A N 1
ATOM 1890 C CA . SER A 1 234 ? -8.837 11.499 26.874 1.00 54.56 234 SER A CA 1
ATOM 1891 C C . SER A 1 234 ? -7.985 10.290 27.294 1.00 54.56 234 SER A C 1
ATOM 1893 O O . SER A 1 234 ? -7.784 10.047 28.482 1.00 54.56 234 SER A O 1
ATOM 1895 N N . THR A 1 235 ? -7.504 9.489 26.343 1.00 54.12 235 THR A N 1
ATOM 1896 C CA . THR A 1 235 ? -6.704 8.290 26.584 1.00 54.12 235 THR A CA 1
ATOM 1897 C C . THR A 1 235 ? -5.451 8.345 25.722 1.00 54.12 235 THR A C 1
ATOM 1899 O O . THR A 1 235 ? -5.542 8.348 24.495 1.00 54.12 235 THR A O 1
AT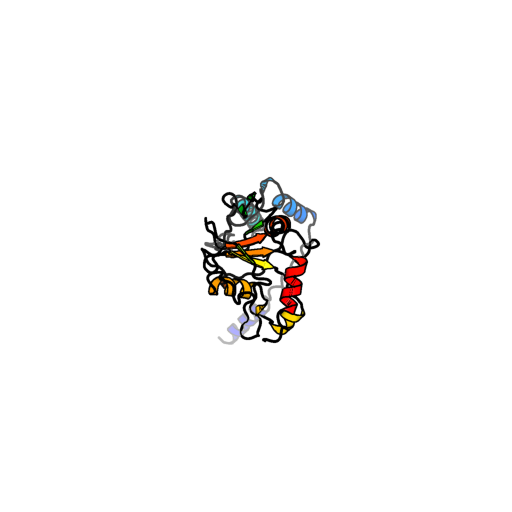OM 1902 N N . GLU A 1 236 ? -4.261 8.335 26.333 1.00 54.66 236 GLU A N 1
ATOM 1903 C CA . GLU A 1 236 ? -3.047 8.218 25.526 1.00 54.66 236 GLU A CA 1
ATOM 1904 C C . GLU A 1 236 ? -3.014 6.858 24.810 1.00 54.66 236 GLU A C 1
ATOM 1906 O O . GLU A 1 236 ? -3.322 5.803 25.384 1.00 54.66 236 GLU A O 1
ATOM 1911 N N . ILE A 1 237 ? -2.540 6.856 23.562 1.00 56.97 237 ILE A N 1
ATOM 1912 C CA . ILE A 1 237 ? -2.323 5.639 22.761 1.00 56.97 237 ILE A CA 1
ATOM 1913 C C . ILE A 1 237 ? -1.474 4.615 23.539 1.00 56.97 237 ILE A C 1
ATOM 1915 O O . ILE A 1 237 ? -1.738 3.410 23.499 1.00 56.97 237 ILE A O 1
ATOM 1919 N N . ARG A 1 238 ? -0.480 5.100 24.300 1.00 51.03 238 ARG A N 1
ATOM 1920 C CA . ARG A 1 238 ? 0.426 4.281 25.120 1.00 51.03 238 ARG A CA 1
ATOM 1921 C C . ARG A 1 238 ? -0.255 3.583 26.297 1.00 51.03 238 ARG A C 1
ATOM 1923 O O . ARG A 1 238 ? 0.261 2.558 26.723 1.00 51.03 238 ARG A O 1
ATOM 1930 N N . TYR A 1 239 ? -1.400 4.065 26.780 1.00 47.28 239 TYR A N 1
ATOM 1931 C CA . TYR A 1 239 ? -2.191 3.380 27.812 1.00 47.28 239 TYR A CA 1
ATOM 1932 C C . TYR A 1 239 ? -3.266 2.473 27.210 1.00 47.28 239 TYR A C 1
ATOM 1934 O O . TYR A 1 239 ? -3.557 1.411 27.757 1.00 47.28 239 TYR A O 1
ATOM 1942 N N . SER A 1 240 ? -3.793 2.847 26.045 1.00 55.97 240 SER A N 1
ATOM 1943 C CA . SER A 1 240 ? -4.859 2.119 25.349 1.00 55.97 240 SER A CA 1
ATOM 1944 C C . SER A 1 240 ? -4.404 0.735 24.871 1.00 55.97 240 SER A C 1
ATOM 1946 O O . SER A 1 240 ? -5.098 -0.260 25.065 1.00 55.97 240 SER A O 1
ATOM 1948 N N . ILE A 1 241 ? -3.203 0.646 24.295 1.00 58.72 241 ILE A N 1
ATOM 1949 C CA . ILE A 1 241 ? -2.718 -0.577 23.636 1.00 58.72 241 ILE A CA 1
ATOM 1950 C C . ILE A 1 241 ? -2.233 -1.649 24.637 1.00 58.72 241 ILE A C 1
ATOM 1952 O O . ILE A 1 241 ? -2.640 -2.805 24.510 1.00 58.72 241 ILE A O 1
ATOM 1956 N N . PRO A 1 242 ? -1.456 -1.329 25.693 1.00 50.47 242 PRO A N 1
ATOM 1957 C CA . PRO A 1 242 ? -1.147 -2.299 26.749 1.00 50.47 242 PRO A CA 1
ATOM 1958 C C . PRO A 1 242 ? -2.372 -2.715 27.577 1.00 50.47 242 PRO A C 1
ATOM 1960 O O . PRO A 1 242 ? -2.394 -3.817 28.125 1.00 50.47 242 PRO A O 1
ATOM 1963 N N . ALA A 1 243 ? -3.398 -1.861 27.694 1.00 49.03 243 ALA A N 1
ATOM 1964 C CA . ALA A 1 243 ? -4.659 -2.222 28.345 1.00 49.03 243 ALA A CA 1
ATOM 1965 C C . ALA A 1 243 ? -5.490 -3.212 27.507 1.00 49.03 243 ALA A C 1
ATOM 1967 O O . ALA A 1 243 ? -6.095 -4.118 28.078 1.00 49.03 243 ALA A O 1
ATOM 1968 N N . MET A 1 244 ? -5.460 -3.120 26.171 1.00 51.78 244 MET A N 1
ATOM 1969 C CA . MET A 1 244 ? -6.086 -4.109 25.274 1.00 51.78 244 MET A CA 1
ATOM 1970 C C . MET A 1 244 ? -5.475 -5.507 25.436 1.00 51.78 244 MET A C 1
ATOM 1972 O O . MET A 1 244 ? -6.205 -6.492 25.483 1.00 51.78 244 MET A O 1
ATOM 1976 N N . GLY A 1 245 ? -4.155 -5.600 25.635 1.00 42.12 245 GLY A N 1
ATOM 1977 C CA . GLY A 1 245 ? -3.486 -6.869 25.949 1.00 42.12 245 GLY A CA 1
ATOM 1978 C C . GLY A 1 245 ? -3.880 -7.484 27.304 1.00 42.12 245 GLY A C 1
ATOM 1979 O O . GLY A 1 245 ? -3.740 -8.693 27.469 1.00 42.12 245 GLY A O 1
ATOM 1980 N N . ARG A 1 246 ? -4.385 -6.676 28.252 1.00 42.81 246 ARG A N 1
ATOM 1981 C CA . ARG A 1 246 ? -4.821 -7.099 29.601 1.00 42.81 246 ARG A CA 1
ATOM 1982 C C . ARG A 1 246 ? -6.330 -7.346 29.726 1.00 42.81 246 ARG A C 1
ATOM 1984 O O . ARG A 1 246 ? -6.746 -8.097 30.599 1.00 42.81 246 ARG A O 1
ATOM 1991 N N . ARG A 1 247 ? -7.167 -6.771 28.852 1.00 39.50 247 ARG A N 1
ATOM 1992 C CA . ARG A 1 247 ? -8.634 -6.976 28.869 1.00 39.50 247 ARG A CA 1
ATOM 1993 C C . ARG A 1 247 ? -9.082 -8.408 28.542 1.00 39.50 247 ARG A C 1
ATOM 1995 O O . ARG A 1 247 ? -10.239 -8.727 28.777 1.00 39.50 247 ARG A O 1
ATOM 2002 N N . ALA A 1 248 ? -8.180 -9.275 28.079 1.00 39.09 248 ALA A N 1
ATOM 2003 C CA . ALA A 1 248 ? -8.435 -10.709 27.934 1.00 39.09 248 ALA A CA 1
ATOM 2004 C C . ALA A 1 248 ? -8.480 -11.482 29.277 1.00 39.09 248 ALA A C 1
ATOM 2006 O O . ALA A 1 248 ? -8.697 -12.688 29.256 1.00 39.09 248 ALA A O 1
ATOM 2007 N N . GLU A 1 249 ? -8.263 -10.822 30.424 1.00 33.47 249 GLU A N 1
ATOM 2008 C CA . GLU A 1 249 ? -8.136 -11.473 31.743 1.00 33.47 249 GLU A CA 1
ATOM 2009 C C . GLU A 1 249 ? -9.114 -10.955 32.813 1.00 33.47 249 GLU A C 1
ATOM 2011 O O . GLU A 1 249 ? -8.983 -11.320 33.979 1.00 33.47 249 GLU A O 1
ATOM 2016 N N . LEU A 1 250 ? -10.116 -10.133 32.471 1.00 29.25 250 LEU A N 1
ATOM 2017 C CA . LEU A 1 250 ? -11.136 -9.781 33.467 1.00 29.25 250 LEU A CA 1
ATOM 2018 C C . LEU A 1 250 ? -12.138 -10.938 33.620 1.00 29.25 250 LEU A C 1
ATOM 2020 O O . LEU A 1 250 ? -12.776 -11.307 32.628 1.00 29.25 250 LEU A O 1
ATOM 2024 N N . PRO A 1 251 ? -12.310 -11.508 34.830 1.00 28.67 251 PRO A N 1
ATOM 2025 C CA . PRO A 1 251 ? -13.399 -12.438 35.074 1.00 28.67 251 PRO A CA 1
ATOM 2026 C C . PRO A 1 251 ? -14.719 -11.690 34.860 1.00 28.67 251 PRO A C 1
ATOM 2028 O O . PRO A 1 251 ? -14.869 -10.535 35.268 1.00 28.67 251 PRO A O 1
ATOM 2031 N N . LYS A 1 252 ? -15.660 -12.337 34.165 1.00 34.34 252 LYS A N 1
ATOM 2032 C CA . LYS A 1 252 ? -17.043 -11.852 34.083 1.00 34.34 252 LYS A CA 1
ATOM 2033 C C . LYS A 1 252 ? -17.623 -11.757 35.508 1.00 34.34 252 LYS A C 1
ATOM 2035 O O . LYS A 1 252 ? -17.196 -12.553 36.346 1.00 34.34 252 LYS A O 1
ATOM 2040 N N . PRO A 1 253 ? -18.527 -10.794 35.772 1.00 42.09 253 PRO A N 1
ATOM 2041 C CA . PRO A 1 253 ? -19.185 -10.674 37.072 1.00 42.09 253 PRO A CA 1
ATOM 2042 C C . PRO 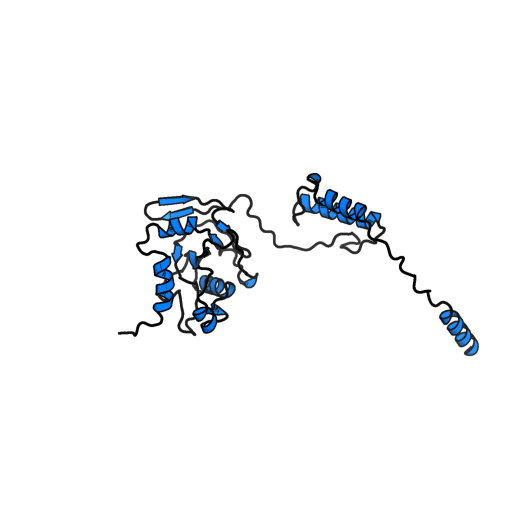A 1 253 ? -19.906 -11.963 37.471 1.00 42.09 253 PRO A C 1
ATOM 2044 O O . PRO A 1 253 ? -20.377 -12.682 36.555 1.00 42.09 253 PRO A O 1
#

Radius of gyration: 29.47 Å; chains: 1; bounding box: 58×74×86 Å

pLDDT: mean 84.3, std 17.33, range [28.67, 98.56]

Secondary structure (DSSP, 8-state):
-HHHHHHHHHHHTT----------PPP-HHHHHHHHHHHHSGGG----TTSHHHHHHHHHHHHHHHHTTPPP-SGGGSS-----------TT---EEEEETTEEEEE-BTTTEEEPTT---------EEE-TT--EEGGGTEETTTT---TTSEEEEES---HHHHHHHGGGGSHHHHHHHHHHTT-SEEEEE-S-SSS-S-------GGG--TT-EEEEE-HHHHHHHHTTSSS-HHHHHHHHHHGGGPPP-

Sequence (253 aa):
MRIYISLFLTFFLLFSPTAAKVKKVSFDAQAAWSYIKDLASDSMQGRKSGQPSGAIGEEYVASKFKEWGLEPAGDNGTYFQNFTIEHRNIKEGVKLEIIAEKTRRDFYYGEDWRVQRFSGSGHFTAELVFVGYGIHAPDKEHDDYAGVDVKGKIVLFTTETPQRLEKKLGNATKMEKRIEAAQKLGARGAIFFRLSTAASRYFRVRLKKEQYKPDFVVLSVERKVMDFIFKDLSTEIRYSIPAMGRRAELPKP